Protein AF-E9HRJ2-F1 (afdb_monomer)

Organism: Daphnia pulex (NCBI:txid6669)

Structure (mmCIF, N/CA/C/O backbone):
data_AF-E9HRJ2-F1
#
_entry.id   AF-E9HRJ2-F1
#
loop_
_atom_site.group_PDB
_atom_site.id
_atom_site.type_symbol
_atom_site.label_atom_id
_atom_site.label_alt_id
_atom_site.label_comp_id
_atom_site.label_asym_id
_atom_site.label_entity_id
_atom_site.label_seq_id
_atom_site.pdbx_PDB_ins_code
_atom_site.Cartn_x
_atom_site.Cartn_y
_atom_site.Cartn_z
_atom_site.occupancy
_atom_site.B_iso_or_equiv
_atom_site.auth_seq_id
_atom_site.auth_comp_id
_atom_site.auth_asym_id
_atom_site.auth_atom_id
_atom_site.pdbx_PDB_model_num
ATOM 1 N N . MET A 1 1 ? 7.343 -20.376 -41.724 1.00 48.88 1 MET A N 1
ATOM 2 C CA . MET A 1 1 ? 8.519 -19.722 -42.345 1.00 48.88 1 MET A CA 1
ATOM 3 C C . MET A 1 1 ? 8.481 -18.196 -42.183 1.00 48.88 1 MET A C 1
ATOM 5 O O . MET A 1 1 ? 9.514 -17.648 -41.838 1.00 48.88 1 MET A O 1
ATOM 9 N N . ALA A 1 2 ? 7.321 -17.528 -42.310 1.00 52.78 2 ALA A N 1
ATOM 10 C CA . ALA A 1 2 ? 7.175 -16.077 -42.076 1.00 52.78 2 ALA A CA 1
ATOM 11 C C . ALA A 1 2 ? 7.555 -15.603 -40.650 1.00 52.78 2 ALA A C 1
ATOM 13 O O . ALA A 1 2 ? 8.299 -14.642 -40.511 1.00 52.78 2 ALA A O 1
ATOM 14 N N . CYS A 1 3 ? 7.161 -16.347 -39.606 1.00 55.41 3 CYS A N 1
ATOM 15 C CA . CYS A 1 3 ? 7.423 -15.989 -38.199 1.00 55.41 3 CYS A CA 1
ATOM 16 C C . CYS A 1 3 ? 8.926 -15.845 -37.849 1.00 55.41 3 CYS A C 1
ATOM 18 O O . CYS A 1 3 ? 9.300 -15.049 -36.996 1.00 55.41 3 CYS A O 1
ATOM 20 N N . ASN A 1 4 ? 9.815 -16.572 -38.543 1.00 62.09 4 ASN A N 1
ATOM 21 C CA . ASN A 1 4 ? 11.259 -16.465 -38.303 1.00 62.09 4 ASN A CA 1
ATOM 22 C C . ASN A 1 4 ? 11.864 -15.215 -38.954 1.00 62.09 4 ASN A C 1
ATOM 24 O O . ASN A 1 4 ? 12.811 -14.658 -38.413 1.00 62.09 4 ASN A O 1
ATOM 28 N N . PHE A 1 5 ? 11.339 -14.774 -40.101 1.00 71.62 5 PHE A N 1
ATOM 29 C CA . PHE A 1 5 ? 11.877 -13.617 -40.819 1.00 71.62 5 PHE A CA 1
ATOM 30 C C . PHE A 1 5 ? 11.605 -12.312 -40.061 1.00 71.62 5 PHE A C 1
ATOM 32 O O . PHE A 1 5 ? 12.518 -11.512 -39.871 1.00 71.62 5 PHE A O 1
ATOM 39 N N . GLU A 1 6 ? 10.385 -12.154 -39.543 1.00 75.94 6 GLU A N 1
ATOM 40 C CA . GLU A 1 6 ? 9.998 -11.006 -38.713 1.00 75.94 6 GLU A CA 1
ATOM 41 C C . GLU A 1 6 ? 10.823 -10.943 -37.418 1.00 75.94 6 GLU A C 1
ATOM 43 O O . GLU A 1 6 ? 11.322 -9.882 -37.052 1.00 75.94 6 GLU A O 1
ATOM 48 N N . PHE A 1 7 ? 11.084 -12.085 -36.772 1.00 80.25 7 PHE A N 1
ATOM 49 C CA . PHE A 1 7 ? 11.947 -12.138 -35.587 1.00 80.25 7 PHE A CA 1
ATOM 50 C C . PHE A 1 7 ? 13.378 -11.639 -35.863 1.00 80.25 7 PHE A C 1
ATOM 52 O O . PHE A 1 7 ? 13.913 -10.833 -35.100 1.00 80.25 7 PHE A O 1
ATOM 59 N N . PHE A 1 8 ? 14.005 -12.077 -36.963 1.00 87.00 8 PHE A N 1
ATOM 60 C CA . PHE A 1 8 ? 15.342 -11.596 -37.338 1.00 87.00 8 PHE A CA 1
ATOM 61 C C . PHE A 1 8 ? 15.346 -10.111 -37.710 1.00 87.00 8 PHE A C 1
ATOM 63 O O . PHE A 1 8 ? 16.305 -9.408 -37.387 1.00 87.00 8 PHE A O 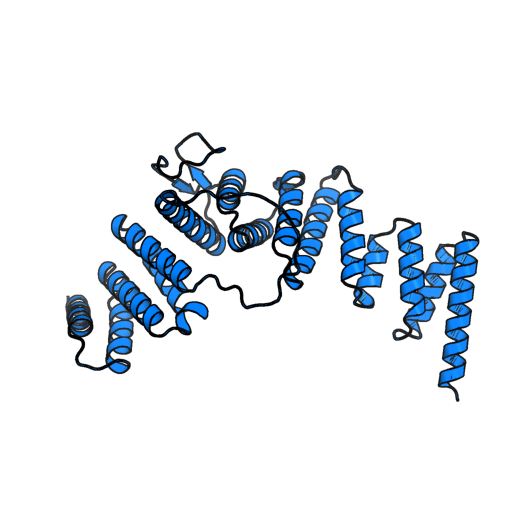1
ATOM 70 N N . GLN A 1 9 ? 14.276 -9.627 -38.343 1.00 90.62 9 GLN A N 1
ATOM 71 C CA . GLN A 1 9 ? 14.108 -8.213 -38.654 1.00 90.62 9 GLN A CA 1
ATOM 72 C C . GLN A 1 9 ? 14.053 -7.367 -37.376 1.00 90.62 9 GLN A C 1
ATOM 74 O O . GLN A 1 9 ? 14.819 -6.411 -37.253 1.00 90.62 9 GLN A O 1
ATOM 79 N N . TYR A 1 10 ? 13.214 -7.734 -36.402 1.00 92.50 10 TYR A N 1
ATOM 80 C CA . TYR A 1 10 ? 13.117 -6.998 -35.138 1.00 92.50 10 TYR A CA 1
ATOM 81 C C . TYR A 1 10 ? 14.429 -7.017 -34.362 1.00 92.50 10 TYR A C 1
ATOM 83 O O . TYR A 1 10 ? 14.867 -5.972 -33.887 1.00 92.50 10 TYR A O 1
ATOM 91 N N . LYS A 1 11 ? 15.114 -8.161 -34.312 1.00 92.31 11 LYS A N 1
ATOM 92 C CA . LYS A 1 11 ? 16.435 -8.259 -33.685 1.00 92.31 11 LYS A CA 1
ATOM 93 C C . LYS A 1 11 ? 17.467 -7.334 -34.335 1.00 92.31 11 LYS A C 1
ATOM 95 O O . LYS A 1 11 ? 18.248 -6.693 -33.635 1.00 92.31 11 LYS A O 1
ATOM 100 N N . GLY A 1 12 ? 17.447 -7.221 -35.664 1.00 93.75 12 GLY A N 1
ATOM 101 C CA . GLY A 1 12 ? 18.282 -6.266 -36.396 1.00 93.75 12 GLY A CA 1
ATOM 102 C C . GLY A 1 12 ? 17.984 -4.811 -36.021 1.00 93.75 12 GLY A C 1
ATOM 103 O O . GLY A 1 12 ? 18.913 -4.042 -35.785 1.00 93.75 12 GLY A O 1
ATOM 104 N N . LEU A 1 13 ? 16.703 -4.451 -35.893 1.00 95.19 13 LEU A N 1
ATOM 105 C CA . LEU A 1 13 ? 16.281 -3.105 -35.486 1.00 95.19 13 LEU A CA 1
ATOM 106 C C . LEU A 1 13 ? 16.708 -2.765 -34.049 1.00 95.19 13 LEU A C 1
ATOM 108 O O . LEU A 1 13 ? 17.109 -1.633 -33.796 1.00 95.19 13 LEU A O 1
ATOM 112 N N . ILE A 1 14 ? 16.689 -3.724 -33.117 1.00 96.44 14 ILE A N 1
ATOM 113 C CA . ILE A 1 14 ? 17.195 -3.488 -31.750 1.00 96.44 14 ILE A CA 1
ATOM 114 C C . ILE A 1 14 ? 18.717 -3.353 -31.722 1.00 96.44 14 ILE A C 1
ATOM 116 O O . ILE A 1 14 ? 19.245 -2.496 -31.013 1.00 96.44 14 ILE A O 1
ATOM 120 N N . GLY A 1 15 ? 19.432 -4.129 -32.539 1.00 95.38 15 GLY A N 1
ATOM 121 C CA . GLY A 1 15 ? 20.869 -3.937 -32.741 1.00 95.38 15 GLY A CA 1
ATOM 122 C C . GLY A 1 15 ? 21.201 -2.529 -33.246 1.00 95.38 15 GLY A C 1
ATOM 123 O O . GLY A 1 15 ? 22.084 -1.870 -32.698 1.00 95.38 15 GLY A O 1
ATOM 124 N N . GLU A 1 16 ? 20.451 -2.043 -34.236 1.00 96.00 16 GLU A N 1
ATOM 125 C CA . GLU A 1 16 ? 20.570 -0.674 -34.749 1.00 96.00 16 GLU A CA 1
ATOM 126 C C . GLU A 1 16 ? 20.251 0.370 -33.666 1.00 96.00 16 GLU A C 1
ATOM 128 O O . GLU A 1 16 ? 21.008 1.326 -33.507 1.00 96.00 16 GLU A O 1
ATOM 133 N N . ALA A 1 17 ? 19.201 0.167 -32.863 1.00 96.88 17 ALA A N 1
ATOM 134 C CA . ALA A 1 17 ? 18.862 1.066 -31.755 1.00 96.88 17 ALA A CA 1
ATOM 135 C C . ALA A 1 17 ? 20.025 1.197 -30.758 1.00 96.88 17 ALA A C 1
ATOM 137 O O . ALA A 1 17 ? 20.402 2.306 -30.385 1.00 96.88 17 ALA A O 1
ATOM 138 N N . ASN A 1 18 ? 20.650 0.078 -30.380 1.00 96.12 18 ASN A N 1
ATOM 139 C CA . ASN A 1 18 ? 21.808 0.070 -29.483 1.00 96.12 18 ASN A CA 1
ATOM 140 C C . ASN A 1 18 ? 23.017 0.812 -30.078 1.00 96.12 18 ASN A C 1
ATOM 142 O O . ASN A 1 18 ? 23.709 1.534 -29.360 1.00 96.12 18 ASN A O 1
ATOM 146 N N . LEU A 1 19 ? 23.269 0.667 -31.384 1.00 97.06 19 LEU A N 1
ATOM 147 C CA . LEU A 1 19 ? 24.347 1.388 -32.070 1.00 97.06 19 LEU A CA 1
ATOM 148 C C . LEU A 1 19 ? 24.094 2.897 -32.114 1.00 97.06 19 LEU A C 1
ATOM 150 O O . LEU A 1 19 ? 25.020 3.669 -31.866 1.00 97.06 19 LEU A O 1
ATOM 154 N N . ARG A 1 20 ? 22.859 3.319 -32.401 1.00 96.56 20 ARG A N 1
ATOM 155 C CA . ARG A 1 20 ? 22.457 4.736 -32.377 1.00 96.56 20 ARG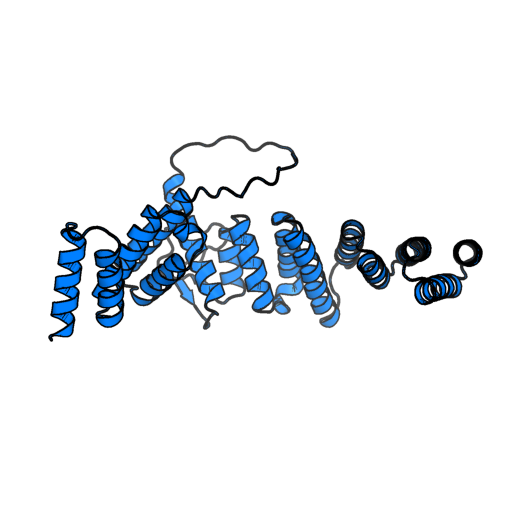 A CA 1
ATOM 156 C C . ARG A 1 20 ? 22.617 5.337 -30.992 1.00 96.56 20 ARG A C 1
ATOM 158 O O . ARG A 1 20 ? 23.239 6.386 -30.846 1.00 96.56 20 ARG A O 1
ATOM 165 N N . TYR A 1 21 ? 22.169 4.616 -29.968 1.00 96.50 21 TYR A N 1
ATOM 166 C CA . TYR A 1 21 ? 22.347 5.034 -28.583 1.00 96.50 21 TYR A CA 1
ATOM 167 C C . TYR A 1 21 ? 23.830 5.213 -28.228 1.00 96.50 21 TYR A C 1
ATOM 169 O O . TYR A 1 21 ? 24.227 6.237 -27.680 1.00 96.50 21 TYR A O 1
ATOM 177 N N . ALA A 1 22 ? 24.688 4.265 -28.623 1.00 95.25 22 ALA A N 1
ATOM 178 C CA . ALA A 1 22 ? 26.133 4.361 -28.404 1.00 95.25 22 ALA A C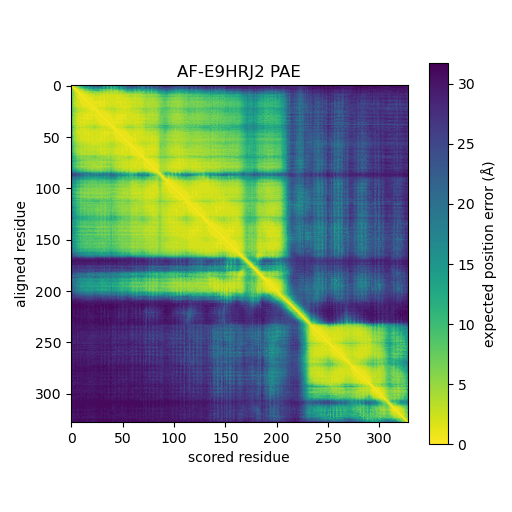A 1
ATOM 179 C C . ALA A 1 22 ? 26.794 5.550 -29.135 1.00 95.25 22 ALA A C 1
ATOM 181 O O . ALA A 1 22 ? 27.853 6.013 -28.714 1.00 95.25 22 ALA A O 1
ATOM 182 N N . ARG A 1 23 ? 26.183 6.055 -30.214 1.00 96.25 23 ARG A N 1
ATOM 183 C CA . ARG A 1 23 ? 26.620 7.259 -30.945 1.00 96.25 23 ARG A CA 1
ATOM 184 C C . ARG A 1 23 ? 26.072 8.564 -30.359 1.00 96.25 23 ARG A C 1
ATOM 186 O O . ARG A 1 23 ? 26.471 9.630 -30.815 1.00 96.25 23 ARG A O 1
ATOM 193 N N . GLY A 1 24 ? 25.184 8.491 -29.367 1.00 93.56 24 GLY A N 1
ATOM 194 C CA . GLY A 1 24 ? 24.485 9.644 -28.794 1.00 93.56 24 GLY A CA 1
ATOM 195 C C . GLY A 1 24 ? 23.216 10.054 -29.551 1.00 93.56 24 GLY A C 1
ATOM 196 O O . GLY A 1 24 ? 22.597 11.055 -29.197 1.00 93.56 24 GLY A O 1
ATOM 197 N N . GLU A 1 25 ? 22.789 9.284 -30.559 1.00 95.75 25 GLU A N 1
ATOM 198 C CA . GLU A 1 25 ? 21.525 9.463 -31.295 1.00 95.75 25 GLU A CA 1
ATOM 199 C C . GLU A 1 25 ? 20.349 8.903 -30.467 1.00 95.75 25 GLU A C 1
ATOM 201 O O . GLU A 1 25 ? 19.654 7.953 -30.834 1.00 95.75 25 GLU A O 1
ATOM 206 N N . ASN A 1 26 ? 20.179 9.469 -29.276 1.00 94.19 26 ASN A N 1
ATOM 207 C CA . ASN A 1 26 ? 19.369 8.918 -28.197 1.00 94.19 26 ASN A CA 1
ATOM 208 C C . ASN A 1 26 ? 17.865 8.866 -28.506 1.00 94.19 26 ASN A C 1
ATOM 210 O O . ASN A 1 26 ? 17.217 7.851 -28.248 1.00 94.19 26 ASN A O 1
ATOM 214 N N . GLU A 1 27 ? 17.302 9.946 -29.053 1.00 94.56 27 GLU A N 1
ATOM 215 C CA . GLU A 1 27 ? 15.874 10.006 -29.399 1.00 94.56 27 GLU A CA 1
ATOM 216 C C . GLU A 1 27 ? 15.523 9.001 -30.498 1.00 94.56 27 GLU A C 1
ATOM 218 O O . GLU A 1 27 ? 14.515 8.299 -30.405 1.00 94.56 27 GLU A O 1
ATOM 223 N N . ASP A 1 28 ? 16.389 8.870 -31.502 1.00 94.94 28 ASP A N 1
ATOM 224 C CA . ASP A 1 28 ? 16.205 7.923 -32.598 1.00 94.94 28 ASP A CA 1
ATOM 225 C C . ASP A 1 28 ? 16.263 6.474 -32.109 1.00 94.94 28 ASP A C 1
ATOM 227 O O . ASP A 1 28 ? 15.433 5.656 -32.511 1.00 94.94 28 ASP A O 1
ATOM 231 N N . ALA A 1 29 ? 17.193 6.156 -31.204 1.00 96.25 29 ALA A N 1
ATOM 232 C CA . ALA A 1 29 ? 17.268 4.843 -30.568 1.00 96.25 29 ALA A CA 1
ATOM 233 C C . ALA A 1 29 ? 15.985 4.509 -29.783 1.00 96.25 29 ALA A C 1
ATOM 235 O O . ALA A 1 29 ? 15.424 3.420 -29.937 1.00 96.25 29 ALA A O 1
ATOM 236 N N . ILE A 1 30 ? 15.481 5.461 -28.989 1.00 95.56 30 ILE A N 1
ATOM 237 C CA . ILE A 1 30 ? 14.233 5.321 -28.221 1.00 95.56 30 ILE A CA 1
ATOM 238 C C . ILE A 1 30 ? 13.035 5.108 -29.153 1.00 95.56 30 ILE A C 1
ATOM 240 O O . ILE A 1 30 ? 12.230 4.198 -28.931 1.00 95.56 30 ILE A O 1
ATOM 244 N N . ASN A 1 31 ? 12.915 5.923 -30.203 1.00 95.50 31 ASN A N 1
ATOM 245 C CA . ASN A 1 31 ? 11.827 5.831 -31.175 1.00 95.50 31 ASN A CA 1
ATOM 246 C C . ASN A 1 31 ? 11.842 4.487 -31.908 1.00 95.50 31 ASN A C 1
ATOM 248 O O . ASN A 1 31 ? 10.785 3.889 -32.114 1.00 95.50 31 ASN A O 1
ATOM 252 N N . LEU A 1 32 ? 13.031 3.970 -32.228 1.00 95.81 32 LEU A N 1
ATOM 253 C CA . LEU A 1 32 ? 13.180 2.666 -32.863 1.00 95.81 32 LEU A CA 1
ATOM 254 C C . LEU A 1 32 ? 12.695 1.533 -31.946 1.00 95.81 32 LEU A C 1
ATOM 256 O O . LEU A 1 32 ? 11.921 0.683 -32.386 1.00 95.81 32 LEU A O 1
ATOM 260 N N . CYS A 1 33 ? 13.059 1.551 -30.659 1.00 95.38 33 CYS A N 1
ATOM 261 C CA . CYS A 1 33 ? 12.543 0.588 -29.680 1.00 95.38 33 CYS A CA 1
ATOM 262 C C . CYS A 1 33 ? 11.015 0.672 -29.527 1.00 95.38 33 CYS A C 1
ATOM 264 O O . CYS A 1 33 ? 10.349 -0.365 -29.524 1.00 95.38 33 CYS A O 1
ATOM 266 N N . LYS A 1 34 ? 10.445 1.883 -29.442 1.00 93.44 34 LYS A N 1
ATOM 267 C CA . LYS A 1 34 ? 8.987 2.092 -29.345 1.00 93.44 34 LYS A CA 1
ATOM 268 C C . LYS A 1 34 ? 8.245 1.558 -30.570 1.00 93.44 34 LYS A C 1
ATOM 270 O O . LYS A 1 34 ? 7.191 0.943 -30.421 1.00 93.44 34 LYS A O 1
ATOM 275 N N . GLU A 1 35 ? 8.800 1.745 -31.764 1.00 93.94 35 GLU A N 1
ATOM 276 C CA . GLU A 1 35 ? 8.197 1.242 -32.997 1.00 93.94 35 GLU A CA 1
ATOM 277 C C . GLU A 1 35 ? 8.238 -0.290 -33.068 1.00 93.94 35 GLU A C 1
ATOM 279 O O . GLU A 1 35 ? 7.238 -0.914 -33.428 1.00 93.94 35 GLU A O 1
ATOM 284 N N . VAL A 1 36 ? 9.340 -0.918 -32.641 1.00 94.00 36 VAL A N 1
ATOM 285 C CA . VAL A 1 36 ? 9.404 -2.385 -32.536 1.00 94.00 36 VAL A CA 1
ATOM 286 C C . VAL A 1 36 ? 8.384 -2.907 -31.521 1.00 94.00 36 VAL A C 1
ATOM 288 O O . VAL A 1 36 ? 7.687 -3.871 -31.823 1.00 94.00 36 VAL A O 1
ATOM 291 N N . ILE A 1 37 ? 8.219 -2.253 -30.364 1.00 93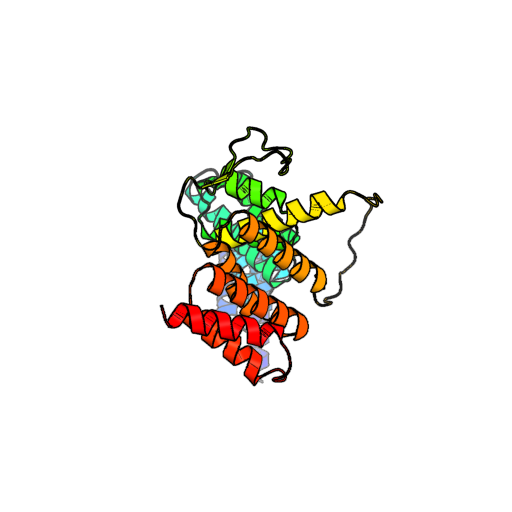.69 37 ILE A N 1
ATOM 292 C CA . ILE A 1 37 ? 7.186 -2.613 -29.370 1.00 93.69 37 ILE A CA 1
ATOM 293 C C . ILE A 1 37 ? 5.781 -2.497 -29.965 1.00 93.6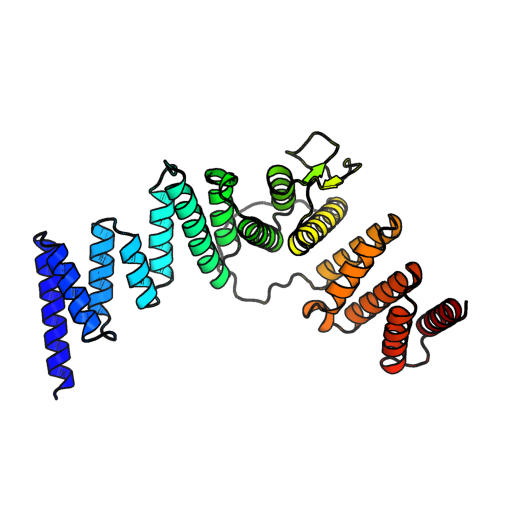9 37 ILE A C 1
ATOM 295 O O . ILE A 1 37 ? 4.946 -3.376 -29.756 1.00 93.69 37 ILE A O 1
ATOM 299 N N . ARG A 1 38 ? 5.511 -1.430 -30.725 1.00 92.44 38 ARG A N 1
ATOM 300 C CA . ARG A 1 38 ? 4.212 -1.203 -31.372 1.00 92.44 38 ARG A CA 1
ATOM 301 C C . ARG A 1 38 ? 3.868 -2.318 -32.362 1.00 92.44 38 ARG A C 1
ATOM 303 O O . ARG A 1 38 ? 2.705 -2.703 -32.459 1.00 92.44 38 ARG A O 1
ATOM 310 N N . GLN A 1 39 ? 4.859 -2.813 -33.102 1.00 91.75 39 GLN A N 1
ATOM 311 C CA . GLN A 1 39 ? 4.674 -3.880 -34.088 1.00 91.75 39 GLN A CA 1
ATOM 312 C C . GLN A 1 39 ? 4.674 -5.281 -33.457 1.00 91.75 39 GLN A C 1
ATOM 314 O O . GLN A 1 39 ? 3.907 -6.142 -33.883 1.00 91.75 39 GLN A O 1
ATOM 319 N N . ALA A 1 40 ? 5.501 -5.503 -32.435 1.00 90.56 40 ALA A N 1
ATOM 320 C CA . ALA A 1 40 ? 5.714 -6.793 -31.787 1.00 90.56 40 ALA A CA 1
ATOM 321 C C . ALA A 1 40 ? 5.728 -6.651 -30.248 1.00 90.56 40 ALA A C 1
ATOM 323 O O . ALA A 1 40 ? 6.780 -6.778 -29.618 1.00 90.56 40 ALA A O 1
ATOM 324 N N . PRO A 1 41 ? 4.564 -6.443 -29.601 1.00 88.44 41 PRO A N 1
ATOM 325 C CA . PRO A 1 41 ? 4.483 -6.179 -28.159 1.00 88.44 41 PRO A CA 1
ATOM 326 C C . PRO A 1 41 ? 4.896 -7.372 -27.284 1.00 88.44 41 PRO A C 1
ATOM 328 O O . PRO A 1 41 ? 5.163 -7.204 -26.099 1.00 88.44 41 PRO A O 1
ATOM 331 N N . SER A 1 42 ? 4.965 -8.581 -27.848 1.00 87.00 42 SER A N 1
ATOM 332 C CA . SER A 1 42 ? 5.458 -9.781 -27.163 1.00 87.00 42 SER A CA 1
ATOM 333 C C . SER A 1 42 ? 6.983 -9.936 -27.211 1.00 87.00 42 SER A C 1
ATOM 335 O O . SER A 1 42 ? 7.515 -10.883 -26.630 1.00 87.00 42 SER A O 1
ATOM 337 N N . TYR A 1 43 ? 7.700 -9.070 -27.933 1.00 90.44 43 TYR A N 1
ATOM 338 C CA . TYR A 1 43 ? 9.152 -9.148 -28.053 1.00 90.44 43 TYR A CA 1
ATOM 339 C C . TYR A 1 43 ? 9.828 -8.374 -26.915 1.00 90.44 43 TYR A C 1
ATOM 341 O O . TYR A 1 43 ? 9.706 -7.160 -26.825 1.00 90.44 43 TYR A O 1
ATOM 349 N N . ALA A 1 44 ? 10.540 -9.081 -26.032 1.00 88.38 44 ALA A N 1
ATOM 350 C CA . ALA A 1 44 ? 11.050 -8.522 -24.774 1.00 88.38 44 ALA A CA 1
ATOM 351 C C . ALA A 1 44 ? 12.279 -7.599 -24.920 1.00 88.38 44 ALA A C 1
ATOM 353 O O . ALA A 1 44 ? 12.433 -6.652 -24.150 1.00 88.38 44 ALA A O 1
ATOM 354 N N . GLU A 1 45 ? 13.155 -7.865 -25.893 1.00 91.75 45 GLU A N 1
ATOM 355 C CA . GLU A 1 45 ? 14.429 -7.152 -26.089 1.00 91.75 45 GLU A CA 1
ATOM 356 C C . GLU A 1 45 ? 14.294 -5.618 -26.220 1.00 91.75 45 GLU A C 1
ATOM 358 O O . GLU A 1 45 ? 15.041 -4.914 -25.538 1.00 91.75 45 GLU A O 1
ATOM 363 N N . PRO A 1 46 ? 13.335 -5.050 -26.990 1.00 93.19 46 PRO A N 1
ATOM 364 C CA . PRO A 1 46 ? 13.149 -3.599 -27.031 1.00 93.19 46 PRO A CA 1
ATOM 365 C C . PRO A 1 46 ? 12.808 -2.982 -25.677 1.00 93.19 46 PRO A C 1
ATOM 367 O O . PRO A 1 46 ? 13.255 -1.875 -25.403 1.00 93.19 46 PRO A O 1
ATOM 370 N N . PHE A 1 47 ? 12.031 -3.659 -24.827 1.00 92.31 47 PHE A N 1
ATOM 371 C CA . PHE A 1 47 ? 11.696 -3.131 -23.503 1.00 92.31 47 PHE A CA 1
ATOM 372 C C . PHE A 1 47 ? 12.928 -3.091 -22.593 1.00 92.31 47 PHE A C 1
ATOM 374 O O . PHE A 1 47 ? 13.097 -2.146 -21.825 1.00 92.31 47 PHE A O 1
ATOM 381 N N . GLN A 1 48 ? 13.814 -4.086 -22.702 1.00 92.06 48 GLN A N 1
ATOM 382 C CA . GLN A 1 48 ? 15.077 -4.116 -21.960 1.00 92.06 48 GLN A CA 1
ATOM 383 C C . GLN A 1 48 ? 16.019 -2.997 -22.418 1.00 92.06 48 GLN A C 1
ATOM 385 O O . GLN A 1 48 ? 16.528 -2.252 -21.580 1.00 92.06 48 GLN A O 1
ATOM 390 N N . ALA A 1 49 ? 16.193 -2.837 -23.735 1.00 94.44 49 ALA A N 1
ATOM 391 C CA . ALA A 1 49 ? 16.989 -1.753 -24.307 1.00 94.44 49 ALA A CA 1
ATOM 392 C C . ALA A 1 49 ? 16.430 -0.382 -23.896 1.00 94.44 49 ALA A C 1
ATOM 394 O O . ALA A 1 49 ? 17.159 0.457 -23.376 1.00 94.44 49 ALA A O 1
ATOM 395 N N . LEU A 1 50 ? 15.114 -0.193 -24.016 1.00 94.50 50 LEU A N 1
ATOM 396 C CA . LEU A 1 50 ? 14.439 1.048 -23.652 1.00 94.50 50 LEU A CA 1
ATOM 397 C C . LEU A 1 50 ? 14.559 1.362 -22.149 1.00 94.50 50 LEU A C 1
ATOM 399 O O . LEU A 1 50 ? 14.828 2.503 -21.786 1.00 94.50 50 LEU A O 1
ATOM 403 N N . SER A 1 51 ? 14.439 0.359 -21.270 1.00 92.12 51 SER A N 1
ATOM 404 C CA . SER A 1 51 ? 14.684 0.540 -19.831 1.00 92.12 51 SER A CA 1
ATOM 405 C C . SER A 1 51 ? 16.124 0.974 -19.537 1.00 92.12 51 SER A C 1
ATOM 407 O O . SER A 1 51 ? 16.329 1.779 -18.630 1.00 92.12 51 SER A O 1
ATOM 409 N N . MET A 1 52 ? 17.111 0.432 -20.255 1.00 93.75 52 MET A N 1
ATOM 410 C CA . MET A 1 52 ? 18.522 0.805 -20.101 1.00 93.75 52 MET A CA 1
ATOM 411 C C . MET A 1 52 ? 18.782 2.228 -20.614 1.00 93.75 52 MET A C 1
ATOM 413 O O . MET A 1 52 ? 19.500 2.993 -19.974 1.00 93.75 52 MET A O 1
ATOM 417 N N . PHE A 1 53 ? 18.184 2.605 -21.746 1.00 95.94 53 PHE A N 1
ATOM 418 C CA . PHE A 1 53 ? 18.308 3.954 -22.303 1.00 95.94 53 PHE A CA 1
ATOM 419 C C . PHE A 1 53 ? 17.752 5.004 -21.342 1.00 95.94 53 PHE A C 1
ATOM 421 O O . PHE A 1 53 ? 18.432 5.983 -21.051 1.00 95.94 53 PHE A O 1
ATOM 428 N N . TYR A 1 54 ? 16.564 4.762 -20.786 1.00 94.50 54 TYR A N 1
ATOM 429 C CA . TYR A 1 54 ? 15.971 5.663 -19.803 1.00 94.50 54 TYR A CA 1
ATOM 430 C C . TYR A 1 54 ? 16.772 5.742 -18.498 1.00 94.50 54 TYR A C 1
ATOM 432 O O . TYR A 1 54 ? 16.916 6.824 -17.939 1.00 94.50 54 TYR A O 1
ATOM 440 N N . GLU A 1 55 ? 17.357 4.635 -18.030 1.00 90.62 55 GLU A N 1
ATOM 441 C CA . GLU A 1 55 ? 18.261 4.652 -16.870 1.00 90.62 55 GLU A CA 1
ATOM 442 C C . GLU A 1 55 ? 19.488 5.539 -17.097 1.00 90.62 55 GLU A C 1
ATOM 444 O O . GLU A 1 55 ? 19.813 6.365 -16.250 1.00 90.62 55 GLU A O 1
ATOM 449 N N . ASN A 1 56 ? 20.131 5.409 -18.255 1.00 91.88 56 ASN A N 1
ATOM 450 C CA . ASN A 1 56 ? 21.319 6.187 -18.606 1.00 91.88 56 ASN A CA 1
ATOM 451 C C . ASN A 1 56 ? 21.033 7.687 -18.803 1.00 91.88 56 ASN A C 1
ATOM 453 O O . ASN A 1 56 ? 21.957 8.492 -18.734 1.00 91.88 56 ASN A O 1
ATOM 457 N N . GLN A 1 57 ? 19.782 8.056 -19.078 1.00 91.50 57 GLN A N 1
ATOM 458 C CA . GLN A 1 57 ? 19.333 9.448 -19.190 1.00 91.50 57 GLN A CA 1
ATOM 459 C C . GLN A 1 57 ? 18.778 10.008 -17.879 1.00 91.50 57 GLN A C 1
ATOM 461 O O . GLN A 1 57 ? 18.331 11.150 -17.860 1.00 91.50 57 GLN A O 1
ATOM 466 N N . GLU A 1 58 ? 18.764 9.208 -16.808 1.00 89.06 58 GLU A N 1
ATOM 467 C CA . GLU A 1 58 ? 18.101 9.544 -15.543 1.00 89.06 58 GLU A CA 1
ATOM 468 C C . GLU A 1 58 ? 16.589 9.829 -15.700 1.00 89.06 58 GLU A C 1
ATOM 470 O O . GLU A 1 58 ? 15.952 10.413 -14.824 1.00 89.06 58 GLU A O 1
ATOM 475 N N . ASP A 1 59 ? 15.977 9.346 -16.787 1.00 89.50 59 ASP A N 1
ATOM 476 C CA . ASP A 1 59 ? 14.539 9.427 -17.058 1.00 89.50 59 ASP A CA 1
ATOM 477 C C . ASP A 1 59 ? 13.816 8.247 -16.390 1.00 89.50 59 ASP A C 1
ATOM 479 O O . ASP A 1 59 ? 13.336 7.285 -17.002 1.00 89.50 59 ASP A O 1
ATOM 483 N N . TYR A 1 60 ? 13.801 8.280 -15.062 1.00 88.19 60 TYR A N 1
ATOM 484 C CA . TYR A 1 60 ? 13.241 7.201 -14.256 1.00 88.19 60 TYR A CA 1
ATOM 485 C C . TYR A 1 60 ? 11.716 7.069 -14.392 1.00 88.19 60 TYR A C 1
ATOM 487 O O . TYR A 1 60 ? 11.184 5.983 -14.145 1.00 88.19 60 TYR A O 1
ATOM 495 N N . GLU A 1 61 ? 11.014 8.127 -14.805 1.00 88.19 61 GLU A N 1
ATOM 496 C CA . GLU A 1 61 ? 9.564 8.103 -15.008 1.00 88.19 61 GLU A CA 1
ATOM 497 C C . GLU A 1 61 ? 9.202 7.192 -16.184 1.00 88.19 61 GLU A C 1
ATOM 499 O O . GLU A 1 61 ? 8.478 6.202 -16.008 1.00 88.19 61 GLU A O 1
ATOM 504 N N . ASN A 1 62 ? 9.792 7.440 -17.357 1.00 90.38 62 ASN A N 1
ATOM 505 C CA . ASN A 1 62 ? 9.563 6.587 -18.519 1.00 90.38 62 ASN A CA 1
ATO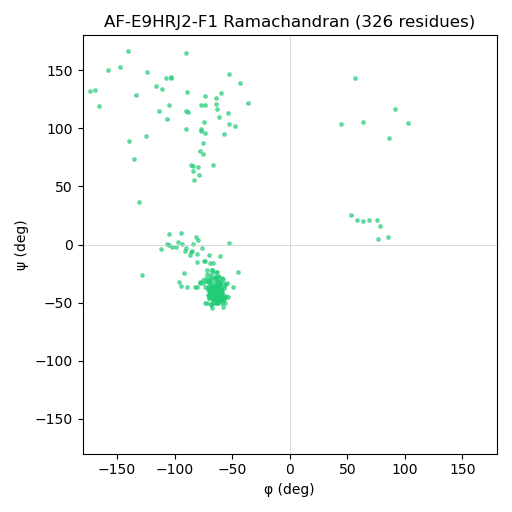M 506 C C . ASN A 1 62 ? 10.116 5.173 -18.302 1.00 90.38 62 ASN A C 1
ATOM 508 O O . ASN A 1 62 ? 9.481 4.188 -18.697 1.00 90.38 62 ASN A O 1
ATOM 512 N N . ARG A 1 63 ? 11.246 5.037 -17.593 1.00 91.94 63 ARG A N 1
ATOM 513 C CA . ARG A 1 63 ? 11.765 3.726 -17.176 1.00 91.94 63 ARG A CA 1
ATOM 514 C C . ARG A 1 63 ? 10.733 2.938 -16.366 1.00 91.94 63 ARG A C 1
ATOM 516 O O . ARG A 1 63 ? 10.532 1.749 -16.618 1.00 91.94 63 ARG A O 1
ATOM 523 N N . CYS A 1 64 ? 10.069 3.573 -15.401 1.00 90.06 64 CYS A N 1
ATOM 524 C CA . CYS A 1 64 ? 9.060 2.921 -14.570 1.00 90.06 64 CYS A CA 1
ATOM 525 C C . CYS A 1 64 ? 7.864 2.410 -15.378 1.00 90.06 64 CYS A C 1
ATOM 527 O O . CYS A 1 64 ? 7.365 1.324 -15.072 1.00 90.06 64 CYS A O 1
ATOM 529 N N . GLU A 1 65 ? 7.405 3.150 -16.387 1.00 91.12 65 GLU A N 1
ATOM 530 C CA . GLU A 1 65 ? 6.280 2.723 -17.228 1.00 91.12 65 GLU A CA 1
ATOM 531 C C . GLU A 1 65 ? 6.660 1.562 -18.158 1.00 91.12 65 GLU A C 1
ATOM 533 O O . GLU A 1 65 ? 5.888 0.611 -18.309 1.00 91.12 65 GLU A O 1
ATOM 538 N N . VAL A 1 66 ? 7.889 1.549 -18.684 1.00 91.62 66 VAL A N 1
ATOM 539 C CA . VAL A 1 66 ? 8.411 0.401 -19.445 1.00 91.62 66 VAL A CA 1
ATOM 540 C C . VAL A 1 66 ? 8.481 -0.846 -18.566 1.00 91.62 66 VAL A C 1
ATOM 542 O O . VAL A 1 66 ? 7.945 -1.889 -18.939 1.00 91.62 66 VAL A O 1
ATOM 545 N N . LEU A 1 67 ? 9.063 -0.743 -17.369 1.00 89.75 67 LEU A N 1
ATOM 546 C CA . LEU A 1 67 ? 9.186 -1.872 -16.439 1.00 89.75 67 LEU A CA 1
ATOM 547 C C . LEU A 1 67 ? 7.821 -2.401 -15.975 1.00 89.75 67 LEU A C 1
ATOM 549 O O . LEU A 1 67 ? 7.640 -3.612 -15.834 1.00 89.75 67 LEU A O 1
ATOM 553 N N . LYS A 1 68 ? 6.836 -1.511 -15.810 1.00 89.06 68 LYS A N 1
ATOM 554 C CA . LYS A 1 68 ? 5.440 -1.873 -15.535 1.00 89.06 68 LYS A CA 1
ATOM 555 C C . LYS A 1 68 ? 4.835 -2.703 -16.664 1.00 89.06 68 LYS A C 1
ATOM 557 O O . LYS A 1 68 ? 4.174 -3.700 -16.388 1.00 89.06 68 LYS A O 1
ATOM 562 N N . SER A 1 69 ? 5.066 -2.304 -17.918 1.00 87.62 69 SER A N 1
ATOM 563 C CA . SER A 1 69 ? 4.479 -2.965 -19.093 1.00 87.62 69 SER A CA 1
ATOM 564 C C . SER A 1 69 ? 4.941 -4.416 -19.263 1.00 87.62 69 SER A C 1
ATOM 566 O O . SER A 1 69 ? 4.170 -5.250 -19.729 1.00 87.62 69 SER A O 1
ATOM 568 N N . ILE A 1 70 ? 6.157 -4.732 -18.810 1.00 86.81 70 ILE A N 1
ATOM 569 C CA . ILE A 1 70 ? 6.730 -6.085 -18.857 1.00 86.81 70 ILE A CA 1
ATOM 570 C C . ILE A 1 70 ? 6.585 -6.865 -17.543 1.00 86.81 70 ILE A C 1
ATOM 572 O O . ILE A 1 70 ? 7.087 -7.982 -17.437 1.00 86.81 70 ILE A O 1
ATOM 576 N N . GLY A 1 71 ? 5.935 -6.292 -16.524 1.00 84.12 71 GLY A N 1
ATOM 577 C CA . GLY A 1 71 ? 5.768 -6.936 -15.218 1.00 84.12 71 GLY A CA 1
ATOM 578 C C . GLY A 1 71 ? 7.063 -7.083 -14.406 1.00 84.12 71 GLY A C 1
ATOM 579 O O . GLY A 1 71 ? 7.119 -7.907 -13.493 1.00 84.12 71 GLY A O 1
ATOM 580 N N . ALA A 1 72 ? 8.101 -6.291 -14.694 1.00 87.00 72 ALA A N 1
ATOM 581 C CA . ALA A 1 72 ? 9.371 -6.288 -13.964 1.00 87.00 72 ALA A CA 1
ATOM 582 C C . ALA A 1 72 ? 9.249 -5.489 -12.650 1.00 87.00 72 ALA A C 1
ATOM 584 O O . ALA A 1 72 ? 9.823 -4.411 -12.483 1.00 87.00 72 ALA A O 1
ATOM 585 N N . VAL A 1 73 ? 8.445 -6.008 -11.715 1.00 86.94 73 VAL A N 1
ATOM 586 C CA . VAL A 1 73 ? 8.039 -5.323 -10.470 1.00 86.94 73 VAL A CA 1
ATOM 587 C C . VAL A 1 73 ? 9.241 -4.923 -9.603 1.00 86.94 73 VAL A C 1
ATOM 589 O O . VAL A 1 73 ? 9.258 -3.833 -9.031 1.00 86.94 73 VAL A O 1
ATOM 592 N N . LYS A 1 74 ? 10.269 -5.776 -9.507 1.00 86.31 74 LYS A N 1
ATOM 593 C CA . LYS A 1 74 ? 11.449 -5.529 -8.661 1.00 86.31 74 LYS A CA 1
ATOM 594 C C . LYS A 1 74 ? 12.290 -4.371 -9.196 1.00 86.31 74 LYS A C 1
ATOM 596 O O . LYS A 1 74 ? 12.707 -3.498 -8.437 1.00 86.31 74 LYS A O 1
ATOM 601 N N . GLU A 1 75 ? 12.531 -4.354 -10.497 1.00 85.50 75 GLU A N 1
ATOM 602 C CA . GLU A 1 75 ? 13.264 -3.306 -11.201 1.00 85.50 75 GLU A CA 1
ATOM 603 C C . GLU A 1 75 ? 12.465 -2.002 -11.197 1.00 85.50 75 GLU A C 1
ATOM 605 O O . GLU A 1 75 ? 13.033 -0.938 -10.951 1.00 85.50 75 GLU A O 1
ATOM 610 N N . GLN A 1 76 ? 11.145 -2.082 -11.392 1.00 89.94 76 GLN A N 1
ATOM 611 C CA . GLN A 1 76 ? 10.259 -0.923 -11.310 1.00 89.94 76 GLN A CA 1
ATOM 612 C C . GLN A 1 76 ? 10.362 -0.263 -9.932 1.00 89.94 76 GLN A C 1
ATOM 614 O O . GLN A 1 76 ? 10.519 0.953 -9.840 1.00 89.94 76 GLN A O 1
ATOM 619 N N . LEU A 1 77 ? 10.325 -1.060 -8.862 1.00 87.94 77 LEU A N 1
ATOM 620 C CA . LEU A 1 77 ? 10.456 -0.566 -7.497 1.00 87.94 77 LEU A CA 1
ATOM 621 C C . LEU A 1 77 ? 11.810 0.114 -7.260 1.00 87.94 77 LEU A C 1
ATOM 623 O O . LEU A 1 77 ? 11.856 1.167 -6.630 1.00 87.94 77 LEU A O 1
ATOM 627 N N . LYS A 1 78 ? 12.905 -0.445 -7.794 1.00 86.81 78 LYS A N 1
ATOM 628 C CA . LYS A 1 78 ? 14.229 0.194 -7.732 1.00 86.81 78 LYS A CA 1
ATOM 629 C C . LYS A 1 78 ? 14.223 1.564 -8.410 1.00 86.81 78 LYS A C 1
ATOM 631 O O . LYS A 1 78 ? 14.713 2.513 -7.812 1.00 86.81 78 LYS A O 1
ATOM 636 N N . ALA A 1 79 ? 13.634 1.682 -9.600 1.00 85.38 79 ALA A N 1
ATOM 637 C CA . ALA A 1 79 ? 13.538 2.959 -10.308 1.00 85.38 79 ALA A CA 1
ATOM 638 C C . ALA A 1 79 ? 12.716 4.002 -9.520 1.00 85.38 79 ALA A C 1
ATOM 640 O O . ALA A 1 79 ? 13.167 5.136 -9.362 1.00 85.38 79 ALA A O 1
ATOM 641 N N . LEU A 1 80 ? 11.579 3.607 -8.929 1.00 89.19 80 LEU A N 1
ATOM 642 C CA . LEU A 1 80 ? 10.784 4.488 -8.056 1.00 89.19 80 LEU A CA 1
ATOM 643 C C . LEU A 1 80 ? 11.572 4.943 -6.816 1.00 89.19 80 LEU A C 1
ATOM 645 O O . LEU A 1 80 ? 11.526 6.113 -6.442 1.00 89.19 80 LEU A O 1
ATOM 649 N N . LEU A 1 81 ? 12.314 4.033 -6.178 1.00 86.56 81 LEU A N 1
ATOM 650 C CA . LEU A 1 81 ? 13.156 4.359 -5.023 1.00 86.56 81 LEU A CA 1
ATOM 651 C C . LEU A 1 81 ? 14.293 5.315 -5.387 1.00 86.56 81 LEU A C 1
ATOM 653 O O . LEU A 1 81 ? 14.641 6.163 -4.569 1.00 86.56 81 LEU A O 1
ATOM 657 N N . THR A 1 82 ? 14.869 5.190 -6.583 1.00 85.38 82 THR A N 1
ATOM 658 C CA . THR A 1 82 ? 15.890 6.125 -7.067 1.00 85.38 82 THR A CA 1
ATOM 659 C C . THR A 1 82 ? 15.303 7.521 -7.255 1.00 85.38 82 THR A C 1
ATOM 661 O O . THR A 1 82 ? 15.897 8.478 -6.761 1.00 85.38 82 THR A O 1
ATOM 664 N N . MET A 1 83 ? 14.100 7.643 -7.833 1.00 84.19 83 MET A N 1
ATOM 665 C CA . MET A 1 83 ? 13.389 8.931 -7.910 1.00 84.19 83 MET A CA 1
ATOM 666 C C . MET A 1 83 ? 13.154 9.545 -6.526 1.00 84.19 83 MET A C 1
ATOM 668 O O . MET A 1 83 ? 13.447 10.719 -6.313 1.00 84.19 83 MET A O 1
ATOM 672 N N . LEU A 1 84 ? 12.717 8.736 -5.555 1.00 82.19 84 LEU A N 1
ATOM 673 C CA . LEU A 1 84 ? 12.484 9.185 -4.177 1.00 82.19 84 LEU A CA 1
ATOM 674 C C . LEU A 1 84 ? 13.785 9.523 -3.416 1.00 82.19 84 LEU A C 1
ATOM 676 O O . LEU A 1 84 ? 13.744 10.126 -2.353 1.00 82.19 84 LEU A O 1
ATOM 680 N N . ARG A 1 85 ? 14.963 9.108 -3.890 1.00 78.81 85 ARG A N 1
ATOM 681 C CA . ARG A 1 85 ? 16.250 9.471 -3.261 1.00 78.81 85 ARG A CA 1
ATOM 682 C C . ARG A 1 85 ? 16.903 10.678 -3.923 1.00 78.81 85 ARG A C 1
ATOM 684 O O . ARG A 1 85 ? 17.587 11.429 -3.233 1.00 78.81 85 ARG A O 1
ATOM 691 N N . GLY A 1 86 ? 16.700 10.842 -5.231 1.00 68.19 86 GLY A N 1
ATOM 692 C CA . GLY A 1 86 ? 17.329 11.886 -6.039 1.00 68.19 86 GLY A CA 1
ATOM 693 C C . GLY A 1 86 ? 16.845 13.301 -5.722 1.00 68.19 86 GLY A C 1
ATOM 694 O O . GLY A 1 86 ? 17.619 14.246 -5.846 1.00 68.19 86 GLY A O 1
ATOM 695 N N . VAL A 1 87 ? 15.605 13.475 -5.253 1.00 63.41 87 VAL A N 1
ATOM 696 C CA . VAL A 1 87 ? 15.124 14.797 -4.823 1.00 63.41 87 VAL A CA 1
ATOM 697 C C . VAL A 1 87 ? 15.430 14.966 -3.335 1.00 63.41 87 VAL A C 1
ATOM 699 O O . VAL A 1 87 ? 14.727 14.457 -2.468 1.00 63.41 87 VAL A O 1
ATOM 702 N N . HIS A 1 88 ? 16.509 15.674 -3.008 1.00 58.09 88 HIS A N 1
ATOM 703 C CA . HIS A 1 88 ? 16.905 15.860 -1.608 1.00 58.09 88 HIS A CA 1
ATOM 704 C C . HIS A 1 88 ? 15.976 16.761 -0.785 1.00 58.09 88 HIS A C 1
ATOM 706 O O . HIS A 1 88 ? 16.093 16.771 0.434 1.00 58.09 88 HIS A O 1
ATOM 712 N N . GLN A 1 89 ? 15.017 17.435 -1.415 1.00 68.31 89 GLN A N 1
ATOM 713 C CA . GLN A 1 89 ? 13.829 18.034 -0.805 1.00 68.31 89 GLN A CA 1
ATOM 714 C C . GLN A 1 89 ? 12.948 18.557 -1.952 1.00 68.31 89 GLN A C 1
ATOM 716 O O . GLN A 1 89 ? 13.477 19.208 -2.854 1.00 68.31 89 GLN A O 1
ATOM 721 N N . PRO A 1 90 ? 11.635 18.280 -1.979 1.00 79.25 90 PRO A N 1
ATOM 722 C CA . PRO A 1 90 ? 10.756 18.826 -3.007 1.00 79.25 90 PRO A CA 1
ATOM 723 C C . PRO A 1 90 ? 10.699 20.359 -2.905 1.00 79.25 90 PRO A C 1
ATOM 725 O O . PRO A 1 90 ? 10.263 20.916 -1.901 1.00 79.25 90 PRO A O 1
ATOM 728 N N . GLU A 1 91 ? 11.168 21.037 -3.954 1.00 80.12 91 GLU A N 1
ATOM 729 C CA . GLU A 1 91 ? 11.391 22.495 -3.981 1.00 80.12 91 GLU A CA 1
ATOM 730 C C . GLU A 1 91 ? 10.098 23.321 -4.024 1.00 80.12 91 GLU A C 1
ATOM 732 O O . GLU A 1 91 ? 10.090 24.489 -3.639 1.00 80.12 91 GLU A O 1
ATOM 737 N N . ASN A 1 92 ? 9.011 22.742 -4.538 1.00 85.75 92 ASN A N 1
ATOM 738 C CA . ASN A 1 92 ? 7.744 23.430 -4.747 1.00 85.75 92 ASN A CA 1
ATOM 739 C C . ASN A 1 92 ? 6.544 22.534 -4.398 1.00 85.75 92 ASN A C 1
ATOM 741 O O . ASN A 1 92 ? 6.662 21.317 -4.249 1.00 85.75 92 ASN A O 1
ATOM 745 N N . GLU A 1 93 ? 5.375 23.160 -4.288 1.00 86.75 93 GLU A N 1
ATOM 746 C CA . GLU A 1 93 ? 4.115 22.517 -3.893 1.00 86.75 93 GLU A CA 1
ATOM 747 C C . GLU A 1 93 ? 3.694 21.389 -4.855 1.00 86.75 93 GLU A C 1
ATOM 749 O O . GLU A 1 93 ? 3.158 20.359 -4.450 1.00 86.75 93 GLU A O 1
ATOM 754 N N . GLN A 1 94 ? 3.996 21.538 -6.146 1.00 87.12 94 GLN A N 1
ATOM 755 C CA . GLN A 1 94 ? 3.726 20.504 -7.143 1.00 87.12 94 GLN A CA 1
ATOM 756 C C . GLN A 1 94 ? 4.605 19.263 -6.923 1.00 87.12 94 GLN A C 1
ATOM 758 O O . GLN A 1 94 ? 4.083 18.158 -6.797 1.00 87.12 94 GLN A O 1
ATOM 763 N N . LYS A 1 95 ? 5.920 19.446 -6.772 1.00 84.25 95 LYS A N 1
ATOM 764 C CA . LYS A 1 95 ? 6.871 18.367 -6.480 1.00 84.25 95 LYS A CA 1
ATOM 765 C C . LYS A 1 95 ? 6.564 17.692 -5.147 1.00 84.25 95 LYS A C 1
ATOM 767 O O . LYS A 1 95 ? 6.790 16.497 -5.022 1.00 84.25 95 LYS A O 1
ATOM 772 N N . LYS A 1 96 ? 6.034 18.412 -4.149 1.00 87.44 96 LYS A N 1
ATOM 773 C CA . LYS A 1 96 ? 5.567 17.802 -2.891 1.00 87.44 96 LYS A CA 1
ATOM 774 C C . LYS A 1 96 ? 4.382 16.858 -3.114 1.00 87.44 96 LYS A C 1
ATOM 776 O O . LYS A 1 96 ? 4.366 15.787 -2.514 1.00 87.44 96 LYS A O 1
ATOM 781 N N . ASN A 1 97 ? 3.423 17.215 -3.973 1.00 88.62 97 ASN A N 1
ATOM 782 C CA . ASN A 1 97 ? 2.327 16.311 -4.346 1.00 88.62 97 ASN A CA 1
ATOM 783 C C . ASN A 1 97 ? 2.854 15.071 -5.077 1.00 88.62 97 ASN A C 1
ATOM 785 O O . ASN A 1 97 ? 2.571 13.951 -4.656 1.00 88.62 97 ASN A O 1
ATOM 789 N N . GLU A 1 98 ? 3.693 15.270 -6.096 1.00 87.19 98 GLU A N 1
ATOM 790 C CA . GLU A 1 98 ? 4.337 14.183 -6.848 1.00 87.19 98 GLU A CA 1
ATOM 791 C C . GLU A 1 98 ? 5.152 13.263 -5.919 1.00 87.19 98 GLU A C 1
ATOM 793 O O . GLU A 1 98 ? 5.149 12.043 -6.071 1.00 87.19 98 GLU A O 1
ATOM 798 N N . TRP A 1 99 ? 5.790 13.827 -4.889 1.00 88.00 99 TRP A N 1
ATOM 799 C CA . TRP A 1 99 ? 6.509 13.077 -3.859 1.00 88.00 99 TRP A CA 1
ATOM 800 C C . TRP A 1 99 ? 5.606 12.154 -3.041 1.00 88.00 99 TRP A C 1
ATOM 802 O O . TRP A 1 99 ? 5.955 10.998 -2.786 1.00 88.00 99 TRP A O 1
ATOM 812 N N . VAL A 1 100 ? 4.446 12.659 -2.612 1.00 91.06 100 VAL A N 1
ATOM 813 C CA . VAL A 1 100 ? 3.465 11.880 -1.848 1.00 91.06 100 VAL A CA 1
ATOM 814 C C . VAL A 1 100 ? 2.872 10.774 -2.720 1.00 91.06 100 VAL A C 1
ATOM 816 O O . VAL A 1 100 ? 2.803 9.629 -2.272 1.00 91.06 100 VAL A O 1
ATOM 819 N N . GLU A 1 101 ? 2.535 11.071 -3.977 1.00 90.69 101 GLU A N 1
ATOM 820 C CA . GLU A 1 101 ? 2.046 10.081 -4.947 1.00 90.69 101 GLU A CA 1
ATOM 821 C C . GLU A 1 101 ? 3.090 8.992 -5.233 1.00 90.69 101 GLU A C 1
ATOM 823 O O . GLU A 1 101 ? 2.776 7.796 -5.266 1.00 90.69 101 GLU A O 1
ATOM 828 N N . LEU A 1 102 ? 4.361 9.378 -5.374 1.00 90.31 102 LEU A N 1
ATOM 829 C CA . LEU A 1 102 ? 5.470 8.445 -5.548 1.00 90.31 102 LEU A CA 1
ATOM 830 C C . LEU A 1 102 ? 5.633 7.534 -4.324 1.00 90.31 102 LEU A C 1
ATOM 832 O O . LEU A 1 102 ? 5.765 6.314 -4.469 1.00 90.31 102 LEU A O 1
ATOM 836 N N . ALA A 1 103 ? 5.587 8.102 -3.117 1.00 91.44 103 ALA A N 1
ATOM 837 C CA . ALA A 1 103 ? 5.648 7.340 -1.875 1.00 91.44 103 ALA A CA 1
ATOM 838 C C . ALA A 1 103 ? 4.464 6.373 -1.735 1.00 91.44 103 ALA A C 1
ATOM 840 O O . ALA A 1 103 ? 4.655 5.233 -1.304 1.00 91.44 103 ALA A O 1
ATOM 841 N N . GLU A 1 104 ? 3.264 6.781 -2.151 1.00 91.62 104 GLU A N 1
ATOM 842 C CA . GLU A 1 104 ? 2.084 5.920 -2.190 1.00 91.62 104 GLU A CA 1
ATOM 843 C C . GLU A 1 104 ? 2.257 4.760 -3.184 1.00 91.62 104 GLU A C 1
ATOM 845 O O . GLU A 1 104 ? 1.974 3.608 -2.840 1.00 91.62 104 GLU A O 1
ATOM 850 N N . LYS A 1 105 ? 2.781 5.020 -4.391 1.00 91.31 105 LYS A N 1
ATOM 851 C CA . LYS A 1 105 ? 3.069 3.980 -5.399 1.00 91.31 105 LYS A CA 1
ATOM 852 C C . LYS A 1 105 ? 4.057 2.945 -4.850 1.00 91.31 105 LYS A C 1
ATOM 854 O O . LYS A 1 105 ? 3.794 1.744 -4.932 1.00 91.31 105 LYS A O 1
ATOM 859 N N . ILE A 1 106 ? 5.143 3.401 -4.222 1.00 90.06 106 ILE A N 1
ATOM 860 C CA . ILE A 1 106 ? 6.145 2.544 -3.561 1.00 90.06 106 ILE A CA 1
ATOM 861 C C . ILE A 1 106 ? 5.507 1.731 -2.430 1.00 90.06 106 ILE A C 1
ATOM 863 O O . ILE A 1 106 ? 5.718 0.520 -2.335 1.00 90.06 106 ILE A O 1
ATOM 867 N N . PHE A 1 107 ? 4.698 2.380 -1.591 1.00 91.12 107 PHE A N 1
ATOM 868 C CA . PHE A 1 107 ? 3.959 1.722 -0.520 1.00 91.12 107 PHE A CA 1
ATOM 869 C C . PHE A 1 107 ? 3.076 0.590 -1.055 1.00 91.12 107 PHE A C 1
ATOM 871 O O . PHE A 1 107 ? 3.171 -0.531 -0.555 1.00 91.12 107 PHE A O 1
ATOM 878 N N . ARG A 1 108 ? 2.257 0.846 -2.082 1.00 89.31 108 ARG A N 1
ATOM 879 C CA . ARG A 1 108 ? 1.337 -0.152 -2.653 1.00 89.31 108 ARG A CA 1
ATOM 880 C C . ARG A 1 108 ? 2.086 -1.364 -3.197 1.00 89.31 108 ARG A C 1
ATOM 882 O O . ARG A 1 108 ? 1.633 -2.488 -2.996 1.00 89.31 108 ARG A O 1
ATOM 889 N N . MET A 1 109 ? 3.241 -1.149 -3.828 1.00 88.31 109 MET A N 1
ATOM 890 C CA . MET A 1 109 ? 4.095 -2.240 -4.304 1.00 88.31 109 MET A CA 1
ATOM 891 C C . MET A 1 109 ? 4.647 -3.075 -3.147 1.00 88.31 109 MET A C 1
ATOM 893 O O . MET A 1 109 ? 4.530 -4.296 -3.169 1.00 88.31 109 MET A O 1
ATOM 897 N N . TYR A 1 110 ? 5.195 -2.441 -2.107 1.00 88.00 110 TYR A N 1
ATOM 898 C CA . TYR A 1 110 ? 5.678 -3.175 -0.935 1.00 88.00 110 TYR A CA 1
ATOM 899 C C . TYR A 1 110 ? 4.562 -3.911 -0.194 1.00 88.00 110 TYR A C 1
ATOM 901 O O . TYR A 1 110 ? 4.769 -5.039 0.249 1.00 88.00 110 TYR A O 1
ATOM 909 N N . PHE A 1 111 ? 3.387 -3.294 -0.074 1.00 82.44 111 PHE A N 1
ATOM 910 C CA . PHE A 1 111 ? 2.228 -3.895 0.573 1.00 82.44 111 PHE A CA 1
ATOM 911 C C . PHE A 1 111 ? 1.740 -5.131 -0.188 1.00 82.44 111 PHE A C 1
ATOM 913 O O . PHE A 1 111 ? 1.530 -6.176 0.423 1.00 82.44 111 PHE A O 1
ATOM 920 N N . ALA A 1 112 ? 1.634 -5.046 -1.520 1.00 84.50 112 ALA A N 1
ATOM 921 C CA . ALA A 1 112 ? 1.267 -6.180 -2.368 1.00 84.50 112 ALA A CA 1
ATOM 922 C C . ALA A 1 112 ? 2.269 -7.345 -2.266 1.00 84.50 112 ALA A C 1
ATOM 924 O O . ALA A 1 112 ? 1.866 -8.503 -2.336 1.00 84.50 112 ALA A O 1
ATOM 925 N N . SER A 1 113 ? 3.552 -7.045 -2.042 1.00 82.44 113 SER A N 1
ATOM 926 C CA . SER A 1 113 ? 4.607 -8.044 -1.823 1.00 82.44 113 SER A CA 1
ATOM 927 C C . SER A 1 113 ? 4.718 -8.540 -0.371 1.00 82.44 113 SER A C 1
ATOM 929 O O . SER A 1 113 ? 5.598 -9.342 -0.073 1.00 82.44 113 SER A O 1
ATOM 931 N N . GLY A 1 114 ? 3.878 -8.062 0.555 1.00 82.31 114 GLY A N 1
ATOM 932 C CA . GLY A 1 114 ? 3.914 -8.446 1.974 1.00 82.31 114 GLY A CA 1
ATOM 933 C C . GLY A 1 114 ? 5.030 -7.791 2.804 1.00 82.31 114 GLY A C 1
ATOM 934 O O . GLY A 1 114 ? 5.170 -8.077 3.991 1.00 82.31 114 GLY A O 1
ATOM 935 N N . HIS A 1 115 ? 5.809 -6.870 2.236 1.00 86.62 115 HIS A N 1
ATOM 936 C CA . HIS A 1 115 ? 6.914 -6.186 2.918 1.00 86.62 115 HIS A CA 1
ATOM 937 C C . HIS A 1 115 ? 6.425 -4.975 3.730 1.00 86.62 115 HIS A C 1
ATOM 939 O O . HIS A 1 115 ? 6.725 -3.818 3.420 1.00 86.62 115 HIS A O 1
ATOM 945 N N . LEU A 1 116 ? 5.663 -5.238 4.794 1.00 85.25 116 LEU A N 1
ATOM 946 C CA . LEU A 1 116 ? 4.937 -4.216 5.562 1.00 85.25 116 LEU A CA 1
ATOM 947 C C . LEU A 1 116 ? 5.846 -3.154 6.207 1.00 85.25 116 LEU A C 1
ATOM 949 O O . LEU A 1 116 ? 5.495 -1.974 6.215 1.00 85.25 116 LEU A O 1
ATOM 953 N N . HIS A 1 117 ? 7.032 -3.528 6.701 1.00 86.38 117 HIS A N 1
ATOM 954 C CA . HIS A 1 117 ? 7.982 -2.572 7.289 1.00 86.38 117 HIS A CA 1
ATOM 955 C C . HIS A 1 117 ? 8.529 -1.583 6.252 1.00 86.38 117 HIS A C 1
ATOM 957 O O . HIS A 1 117 ? 8.586 -0.380 6.513 1.00 86.38 117 HIS A O 1
ATOM 963 N N . SER A 1 118 ? 8.881 -2.064 5.058 1.00 88.19 118 SER A N 1
ATOM 964 C CA . SER A 1 118 ? 9.331 -1.217 3.947 1.00 88.19 118 SER A CA 1
ATOM 965 C C . SER A 1 118 ? 8.209 -0.305 3.455 1.00 88.19 118 SER A C 1
ATOM 967 O O . SER A 1 118 ? 8.426 0.891 3.254 1.00 88.19 118 SER A O 1
ATOM 969 N N . ALA A 1 119 ? 6.991 -0.846 3.365 1.00 89.00 119 ALA A N 1
ATOM 970 C CA . ALA A 1 119 ? 5.786 -0.099 3.023 1.00 89.00 119 ALA A CA 1
ATOM 971 C C . ALA A 1 119 ? 5.543 1.053 4.022 1.00 89.00 119 ALA A C 1
ATOM 973 O O . ALA A 1 119 ? 5.355 2.202 3.620 1.00 89.00 119 ALA A O 1
ATOM 974 N N . ARG A 1 120 ? 5.635 0.769 5.332 1.00 91.75 120 ARG A N 1
ATOM 975 C CA . ARG A 1 120 ? 5.527 1.776 6.399 1.00 91.75 120 ARG A CA 1
ATOM 976 C C . ARG A 1 120 ? 6.594 2.856 6.270 1.00 91.75 120 ARG A C 1
ATOM 978 O O . ARG A 1 120 ? 6.275 4.039 6.396 1.00 91.75 120 ARG A O 1
ATOM 985 N N . ARG A 1 121 ? 7.856 2.466 6.064 1.00 88.81 121 ARG A N 1
ATOM 986 C CA . ARG A 1 121 ? 8.984 3.406 5.955 1.00 88.81 121 ARG A CA 1
ATOM 987 C C . ARG A 1 121 ? 8.791 4.391 4.804 1.00 88.81 121 ARG A C 1
ATOM 989 O O . ARG A 1 121 ? 9.055 5.570 5.001 1.00 88.81 121 ARG A O 1
ATOM 996 N N . ALA A 1 122 ? 8.281 3.939 3.656 1.00 89.81 122 ALA A N 1
ATOM 997 C CA . ALA A 1 122 ? 8.014 4.809 2.510 1.00 89.81 122 ALA A CA 1
ATOM 998 C C . ALA A 1 122 ? 7.047 5.956 2.865 1.00 89.81 122 ALA A C 1
ATOM 1000 O O . ALA A 1 122 ? 7.400 7.125 2.710 1.00 89.81 122 ALA A O 1
ATOM 1001 N N . LEU A 1 123 ? 5.874 5.638 3.430 1.00 91.19 123 LEU A N 1
ATOM 1002 C CA . LEU A 1 123 ? 4.902 6.659 3.847 1.00 91.19 123 LEU A CA 1
ATOM 1003 C C . LEU A 1 123 ? 5.378 7.487 5.049 1.00 91.19 123 LEU A C 1
ATOM 1005 O O . LEU A 1 123 ? 5.106 8.681 5.107 1.00 91.19 123 LEU A O 1
ATOM 1009 N N . SER A 1 124 ? 6.108 6.888 5.997 1.00 90.19 124 SER A N 1
ATOM 1010 C CA . SER A 1 124 ? 6.637 7.620 7.162 1.00 90.19 124 SER A CA 1
ATOM 1011 C C . SER A 1 124 ? 7.645 8.689 6.737 1.00 90.19 124 SER A C 1
ATOM 1013 O O . SER A 1 124 ? 7.597 9.809 7.235 1.00 90.19 124 SER A O 1
ATOM 1015 N N . ASN A 1 125 ? 8.526 8.368 5.786 1.00 87.00 125 ASN A N 1
ATOM 1016 C CA . ASN A 1 125 ? 9.486 9.329 5.247 1.00 87.00 125 ASN A CA 1
ATOM 1017 C C . ASN A 1 125 ? 8.773 10.470 4.510 1.00 87.00 125 ASN A C 1
ATOM 1019 O O . ASN A 1 125 ? 9.108 11.632 4.717 1.00 87.00 125 ASN A O 1
ATOM 1023 N N . ALA A 1 126 ? 7.754 10.152 3.705 1.00 89.00 126 ALA A N 1
ATOM 1024 C CA . ALA A 1 126 ? 6.956 11.168 3.025 1.00 89.00 126 ALA A CA 1
ATOM 1025 C C . ALA A 1 126 ? 6.196 12.073 4.006 1.00 89.00 126 ALA A C 1
ATOM 1027 O O . ALA A 1 126 ? 6.106 13.272 3.764 1.00 89.00 126 ALA A O 1
ATOM 1028 N N . LEU A 1 127 ? 5.707 11.535 5.131 1.00 90.56 127 LEU A N 1
ATOM 1029 C CA . LEU A 1 127 ? 5.045 12.330 6.168 1.00 90.56 127 LEU A CA 1
ATOM 1030 C C . LEU A 1 127 ? 6.001 13.357 6.785 1.00 90.56 127 LEU A C 1
ATOM 1032 O O . LEU A 1 127 ? 5.610 14.498 6.992 1.00 90.56 127 LEU A O 1
ATOM 1036 N N . VAL A 1 128 ? 7.253 12.979 7.063 1.00 86.81 128 VAL A N 1
ATOM 1037 C CA . VAL A 1 128 ? 8.243 13.901 7.650 1.00 86.81 128 VAL A CA 1
ATOM 1038 C C . VAL A 1 128 ? 8.527 15.084 6.721 1.00 86.81 128 VAL A C 1
ATOM 1040 O O . VAL A 1 128 ? 8.703 16.202 7.198 1.00 86.81 128 VAL A O 1
ATOM 1043 N N . THR A 1 129 ? 8.558 14.853 5.408 1.00 84.75 129 THR A N 1
ATOM 1044 C CA . THR A 1 129 ? 8.912 15.881 4.418 1.00 84.75 129 THR A CA 1
ATOM 1045 C C . THR A 1 129 ? 7.711 16.692 3.922 1.00 84.75 129 THR A C 1
ATOM 1047 O O . THR A 1 129 ? 7.848 17.891 3.699 1.00 84.75 129 THR A O 1
ATOM 1050 N N . CYS A 1 130 ? 6.543 16.063 3.757 1.00 87.75 130 CYS A N 1
ATOM 1051 C CA . CYS A 1 130 ? 5.382 16.627 3.055 1.00 87.75 130 CYS A CA 1
ATOM 1052 C C . CYS A 1 130 ? 4.073 16.490 3.857 1.00 87.75 130 CYS A C 1
ATOM 1054 O O . CYS A 1 130 ? 3.019 16.223 3.279 1.00 87.75 130 CYS A O 1
ATOM 1056 N N . ALA A 1 131 ? 4.112 16.622 5.190 1.00 88.25 131 ALA A N 1
ATOM 1057 C CA . ALA A 1 131 ? 2.930 16.450 6.051 1.00 88.25 131 ALA A CA 1
ATOM 1058 C C . ALA A 1 131 ? 1.731 17.334 5.664 1.00 88.25 131 ALA A C 1
ATOM 1060 O O . ALA A 1 131 ? 0.584 16.921 5.822 1.00 88.25 131 ALA A O 1
ATOM 1061 N N . ASP A 1 132 ? 1.997 18.538 5.161 1.00 90.00 132 ASP A N 1
ATOM 1062 C CA . ASP A 1 132 ? 1.024 19.518 4.666 1.00 90.00 132 ASP A CA 1
ATOM 1063 C C . ASP A 1 132 ? 0.236 19.028 3.436 1.00 90.00 132 ASP A C 1
ATOM 1065 O O . ASP A 1 132 ? -0.892 19.462 3.217 1.00 90.00 132 ASP A O 1
ATOM 1069 N N . HIS A 1 133 ? 0.786 18.073 2.683 1.00 91.56 133 HIS A N 1
ATOM 1070 C CA . HIS A 1 133 ? 0.183 17.502 1.472 1.00 91.56 133 HIS A CA 1
ATOM 1071 C C . HIS A 1 133 ? -0.521 16.164 1.725 1.00 91.56 133 HIS A C 1
ATOM 1073 O O . HIS A 1 133 ? -1.113 15.571 0.819 1.00 91.56 133 HIS A O 1
ATOM 1079 N N . PHE A 1 134 ? -0.474 15.653 2.958 1.00 91.94 134 PHE A N 1
ATOM 1080 C CA . PHE A 1 134 ? -1.157 14.413 3.294 1.00 91.94 134 PHE A CA 1
ATOM 1081 C C . PHE A 1 134 ? -2.672 14.620 3.375 1.00 91.94 134 PHE A C 1
ATOM 1083 O O . PHE A 1 134 ? -3.183 15.461 4.113 1.00 91.94 134 PHE A O 1
ATOM 1090 N N . LYS A 1 135 ? -3.409 13.773 2.655 1.00 91.62 135 LYS A N 1
ATOM 1091 C CA . LYS A 1 135 ? -4.863 13.647 2.756 1.00 91.62 135 LYS A CA 1
ATOM 1092 C C . LYS A 1 135 ? -5.230 12.596 3.804 1.00 91.62 135 LYS A C 1
ATOM 1094 O O . LYS A 1 135 ? -4.413 11.757 4.185 1.00 91.62 135 LYS A O 1
ATOM 1099 N N . MET A 1 136 ? -6.495 12.596 4.233 1.00 85.56 136 MET A N 1
ATOM 1100 C CA . MET A 1 136 ? -7.015 11.608 5.194 1.00 85.56 136 MET A CA 1
ATOM 1101 C C . MET A 1 136 ? -6.802 10.160 4.746 1.00 85.56 136 MET A C 1
ATOM 1103 O O . MET A 1 136 ? -6.520 9.304 5.579 1.00 85.56 136 MET A O 1
ATOM 1107 N N . GLU A 1 137 ? -6.861 9.888 3.442 1.00 87.94 137 GLU A N 1
ATOM 1108 C CA . GLU A 1 137 ? -6.564 8.563 2.892 1.00 87.94 137 GLU A CA 1
ATOM 1109 C C . GLU A 1 137 ? -5.113 8.122 3.154 1.00 87.94 137 GLU A C 1
ATOM 1111 O O . GLU A 1 137 ? -4.890 6.985 3.564 1.00 87.94 137 GLU A O 1
ATOM 1116 N N . HIS A 1 138 ? -4.132 9.026 3.038 1.00 92.00 138 HIS A N 1
ATOM 1117 C CA . HIS A 1 138 ? -2.723 8.722 3.313 1.00 92.00 138 HIS A CA 1
ATOM 1118 C C . HIS A 1 138 ? -2.495 8.432 4.800 1.00 92.00 138 HIS A C 1
ATOM 1120 O O . HIS A 1 138 ? -1.790 7.483 5.148 1.00 92.00 138 HIS A O 1
ATOM 1126 N N . PHE A 1 139 ? -3.137 9.204 5.687 1.00 90.19 139 PHE A N 1
ATOM 1127 C CA . PHE A 1 139 ? -3.115 8.919 7.123 1.00 90.19 139 PHE A CA 1
ATOM 1128 C C . PHE A 1 139 ? -3.738 7.557 7.417 1.00 90.19 139 PHE A C 1
ATOM 1130 O O . PHE A 1 139 ? -3.148 6.759 8.139 1.00 90.19 139 PHE A O 1
ATOM 1137 N N . ASN A 1 140 ? -4.882 7.242 6.811 1.00 84.44 140 ASN A N 1
ATOM 1138 C CA . ASN A 1 140 ? -5.546 5.959 7.006 1.00 84.44 140 ASN A CA 1
ATOM 1139 C C . ASN A 1 140 ? -4.641 4.771 6.636 1.00 84.44 140 ASN A C 1
ATOM 1141 O O . ASN A 1 140 ? -4.549 3.814 7.411 1.00 84.44 140 ASN A O 1
ATOM 1145 N N . LEU A 1 141 ? -3.948 4.857 5.494 1.00 87.94 141 LEU A N 1
ATOM 1146 C CA . LEU A 1 141 ? -2.982 3.852 5.031 1.00 87.94 141 LEU A CA 1
ATOM 1147 C C . LEU A 1 141 ? -1.786 3.725 5.986 1.00 87.94 141 LEU A C 1
ATOM 1149 O O . LEU A 1 141 ? -1.414 2.617 6.377 1.00 87.94 141 LEU A O 1
ATOM 1153 N N . LEU A 1 142 ? -1.204 4.852 6.406 1.00 91.06 142 LEU A N 1
ATOM 1154 C CA . LEU A 1 142 ? -0.058 4.860 7.317 1.00 91.06 142 LEU A CA 1
ATOM 1155 C C . LEU A 1 142 ? -0.411 4.277 8.693 1.00 91.06 142 LEU A C 1
ATOM 1157 O O . LEU A 1 142 ? 0.351 3.471 9.227 1.00 91.06 142 LEU A O 1
ATOM 1161 N N . LEU A 1 143 ? -1.567 4.640 9.251 1.00 81.56 143 LEU A N 1
ATOM 1162 C CA . LEU A 1 143 ? -2.030 4.121 10.539 1.00 81.56 143 LEU A CA 1
ATOM 1163 C C . LEU A 1 143 ? -2.266 2.607 10.493 1.00 81.56 143 LEU A C 1
ATOM 1165 O O . LEU A 1 143 ? -1.947 1.901 11.446 1.00 81.56 143 LEU A O 1
ATOM 1169 N N . GLU A 1 144 ? -2.794 2.096 9.380 1.00 81.56 144 GLU A N 1
ATOM 1170 C CA . GLU A 1 144 ? -2.976 0.656 9.178 1.00 81.56 144 GLU A CA 1
ATOM 1171 C C . GLU A 1 144 ? -1.646 -0.090 9.204 1.00 81.56 144 GLU A C 1
ATOM 1173 O O . GLU A 1 144 ? -1.488 -1.062 9.941 1.00 81.56 144 GLU A O 1
ATOM 1178 N N . LEU A 1 145 ? -0.660 0.414 8.464 1.00 81.25 145 LEU A N 1
ATOM 1179 C CA . LEU A 1 145 ? 0.686 -0.143 8.447 1.00 81.25 145 LEU A CA 1
ATOM 1180 C C . LEU A 1 145 ? 1.357 -0.096 9.811 1.00 81.25 145 LEU A C 1
ATOM 1182 O O . LEU A 1 145 ? 1.991 -1.071 10.208 1.00 81.25 145 LEU A O 1
ATOM 1186 N N . GLN A 1 146 ? 1.242 1.022 10.526 1.00 82.69 146 GLN A N 1
ATOM 1187 C CA . GLN A 1 146 ? 1.809 1.155 11.864 1.00 82.69 146 GLN A CA 1
ATOM 1188 C C . GLN A 1 146 ? 1.179 0.142 12.826 1.00 82.69 146 GLN A C 1
ATOM 1190 O O . GLN A 1 146 ? 1.910 -0.492 13.580 1.00 82.69 146 GLN A O 1
ATOM 1195 N N . ILE A 1 147 ? -0.134 -0.096 12.756 1.00 70.38 147 ILE A N 1
ATOM 1196 C CA . ILE A 1 147 ? -0.795 -1.145 13.550 1.00 70.38 147 ILE A CA 1
ATOM 1197 C C . ILE A 1 147 ? -0.282 -2.533 13.159 1.00 70.38 147 ILE A C 1
ATOM 1199 O O . ILE A 1 147 ? 0.149 -3.288 14.031 1.00 70.38 147 ILE A O 1
ATOM 1203 N N . LEU A 1 148 ? -0.267 -2.858 11.862 1.00 75.88 148 LEU A N 1
ATOM 1204 C CA . LEU A 1 148 ? 0.182 -4.164 11.363 1.00 75.88 148 LEU A CA 1
ATOM 1205 C C . LEU A 1 148 ? 1.645 -4.463 11.724 1.00 75.88 148 LEU A C 1
ATOM 1207 O O . LEU A 1 148 ? 2.001 -5.608 11.983 1.00 75.88 148 LEU A O 1
ATOM 1211 N N . THR A 1 149 ? 2.483 -3.429 11.786 1.00 77.81 149 THR A N 1
ATOM 1212 C CA . THR A 1 149 ? 3.900 -3.525 12.173 1.00 77.81 149 THR A CA 1
ATOM 1213 C C . THR A 1 149 ? 4.143 -3.241 13.663 1.00 77.81 149 THR A C 1
ATOM 1215 O O . THR A 1 149 ? 5.291 -3.139 14.083 1.00 77.81 149 THR A O 1
ATOM 1218 N N . LYS A 1 150 ? 3.082 -3.151 14.483 1.00 72.69 150 LYS A N 1
ATOM 1219 C CA . LYS A 1 150 ? 3.109 -2.963 15.951 1.00 72.69 150 LYS A CA 1
ATOM 1220 C C . LYS A 1 150 ? 3.712 -1.634 16.448 1.00 72.69 150 LYS A C 1
ATOM 1222 O O . LYS A 1 150 ? 4.047 -1.490 17.624 1.00 72.69 150 LYS A O 1
ATOM 1227 N N . HIS A 1 151 ? 3.769 -0.619 15.593 1.00 75.81 151 HIS A N 1
ATOM 1228 C CA . HIS A 1 151 ? 4.210 0.748 15.885 1.00 75.81 151 HIS A CA 1
ATOM 1229 C C . HIS A 1 151 ? 3.094 1.613 16.505 1.00 75.81 151 HIS A C 1
ATOM 1231 O O . HIS A 1 151 ? 2.752 2.693 16.028 1.00 75.81 151 HIS A O 1
ATOM 1237 N N . TYR A 1 152 ? 2.513 1.149 17.611 1.00 69.19 152 TYR A N 1
ATOM 1238 C CA . TYR A 1 152 ? 1.366 1.798 18.265 1.00 69.19 152 TYR A CA 1
ATOM 1239 C C . TYR A 1 152 ? 1.661 3.213 18.782 1.00 69.19 152 TYR A C 1
ATOM 1241 O O . TYR A 1 152 ? 0.780 4.065 18.806 1.00 69.19 152 TYR A O 1
ATOM 1249 N N . LEU A 1 153 ? 2.902 3.486 19.197 1.00 71.94 153 LEU A N 1
ATOM 1250 C CA . LEU A 1 153 ? 3.288 4.832 19.628 1.00 71.94 153 LEU A CA 1
ATOM 1251 C C . LEU A 1 153 ? 3.247 5.821 18.453 1.00 71.94 153 LEU A C 1
ATOM 1253 O O . LEU A 1 153 ? 2.767 6.943 18.603 1.00 71.94 153 LEU A O 1
ATOM 1257 N N . ASP A 1 154 ? 3.691 5.378 17.278 1.00 79.50 154 ASP A N 1
ATOM 1258 C CA . ASP A 1 154 ? 3.709 6.195 16.068 1.00 79.50 154 ASP A CA 1
ATOM 1259 C C . ASP A 1 154 ? 2.289 6.495 15.572 1.00 79.50 154 ASP A C 1
ATOM 1261 O O . ASP A 1 154 ? 2.047 7.596 15.079 1.00 79.50 154 ASP A O 1
ATOM 1265 N N . VAL A 1 155 ? 1.328 5.587 15.796 1.00 75.94 155 VAL A N 1
ATOM 1266 C CA . VAL A 1 155 ? -0.106 5.846 15.554 1.00 75.94 155 VAL A CA 1
ATOM 1267 C C . VAL A 1 155 ? -0.586 7.024 16.390 1.00 75.94 155 VAL A C 1
ATOM 1269 O O . VAL A 1 155 ? -1.178 7.959 15.854 1.00 75.94 155 VAL A O 1
ATOM 1272 N N . ILE A 1 156 ? -0.300 7.019 17.696 1.00 70.81 156 ILE A N 1
ATOM 1273 C CA . ILE A 1 156 ? -0.719 8.102 18.595 1.00 70.81 156 ILE A CA 1
ATOM 1274 C C . ILE A 1 156 ? -0.048 9.417 18.192 1.00 70.81 156 ILE A C 1
ATOM 1276 O O . ILE A 1 156 ? -0.728 10.437 18.084 1.00 70.81 156 ILE A O 1
ATOM 1280 N N . LYS A 1 157 ? 1.259 9.390 17.903 1.00 81.19 157 LYS A N 1
ATOM 1281 C CA . LYS A 1 157 ? 2.007 10.568 17.435 1.00 81.19 157 LYS A CA 1
ATOM 1282 C C . LYS A 1 157 ? 1.422 11.120 16.132 1.00 81.19 157 LYS A C 1
ATOM 1284 O O . LYS A 1 157 ? 1.232 12.328 16.018 1.00 81.19 157 LYS A O 1
ATOM 1289 N N . THR A 1 158 ? 1.080 10.250 15.183 1.00 85.00 158 THR A N 1
ATOM 1290 C CA . THR A 1 158 ? 0.482 10.636 13.893 1.00 85.00 158 THR A CA 1
ATOM 1291 C C . THR A 1 158 ? -0.903 11.252 14.094 1.00 85.00 158 THR A C 1
ATOM 1293 O O . THR A 1 158 ? -1.208 12.314 13.546 1.00 85.00 158 THR A O 1
ATOM 1296 N N . LEU A 1 159 ? -1.738 10.624 14.925 1.00 76.31 159 LEU A N 1
ATOM 1297 C CA . LEU A 1 159 ? -3.077 11.120 15.228 1.00 76.31 159 LEU A CA 1
ATOM 1298 C C . LEU A 1 159 ? -3.040 12.466 15.954 1.00 76.31 159 LEU A C 1
ATOM 1300 O O . LEU A 1 159 ? -3.836 13.351 15.641 1.00 76.31 159 LEU A O 1
ATOM 1304 N N . ASN A 1 160 ? -2.108 12.628 16.890 1.00 78.38 160 ASN A N 1
ATOM 1305 C CA . ASN A 1 160 ? -1.964 13.850 17.666 1.00 78.38 160 ASN A CA 1
ATOM 1306 C C . ASN A 1 160 ? -1.480 15.017 16.805 1.00 78.38 160 ASN A C 1
ATOM 1308 O O . ASN A 1 160 ? -2.132 16.056 16.741 1.00 78.38 160 ASN A O 1
ATOM 1312 N N . ARG A 1 161 ? -0.397 14.807 16.054 1.00 84.81 161 ARG A N 1
ATOM 1313 C CA . ARG A 1 161 ? 0.231 15.868 15.259 1.00 84.81 161 ARG A CA 1
ATOM 1314 C C . ARG A 1 161 ? -0.576 16.263 14.023 1.00 84.81 161 ARG A C 1
ATOM 1316 O O . ARG A 1 161 ? -0.484 17.407 13.595 1.00 84.81 161 ARG A O 1
ATOM 1323 N N . HIS A 1 162 ? -1.352 15.341 13.444 1.00 86.44 162 HIS A N 1
ATOM 1324 C CA . HIS A 1 162 ? -1.965 15.562 12.125 1.00 86.44 162 HIS A CA 1
ATOM 1325 C C . HIS A 1 162 ? -3.484 15.318 12.076 1.00 86.44 162 HIS A C 1
ATOM 1327 O O . HIS A 1 162 ? -4.206 15.927 11.277 1.00 86.44 162 HIS A O 1
ATOM 1333 N N . CYS A 1 163 ? -4.021 14.469 12.956 1.00 79.19 163 CYS A N 1
ATOM 1334 C CA . CYS A 1 163 ? -5.442 14.104 12.951 1.00 79.19 163 CYS A CA 1
ATOM 1335 C C . CYS A 1 163 ? -6.250 14.765 14.077 1.00 79.19 163 CYS A C 1
ATOM 1337 O O . CYS A 1 163 ? -7.432 14.474 14.209 1.00 79.19 163 CYS A O 1
ATOM 1339 N N . GLY A 1 164 ? -5.686 15.721 14.819 1.00 71.69 164 GLY A N 1
ATOM 1340 C CA . GLY A 1 164 ? -6.448 16.525 15.783 1.00 71.69 164 GLY A CA 1
ATOM 1341 C C . GLY A 1 164 ? -6.796 15.794 17.083 1.00 71.69 164 GLY A C 1
ATOM 1342 O O . GLY A 1 164 ? -7.741 16.185 17.769 1.00 71.69 164 GLY A O 1
ATOM 1343 N N . LEU A 1 165 ? -6.058 14.734 17.413 1.00 69.06 165 LEU A N 1
ATOM 1344 C CA . LEU A 1 165 ? -6.121 14.087 18.719 1.00 69.06 165 LEU A CA 1
ATOM 1345 C C . LEU A 1 165 ? -5.351 14.920 19.752 1.00 69.06 165 LEU A C 1
ATOM 1347 O O . LEU A 1 165 ? -4.148 15.112 19.611 1.00 69.06 165 LEU A O 1
ATOM 1351 N N . VAL A 1 166 ? -6.003 15.383 20.811 1.00 64.38 166 VAL A N 1
ATOM 1352 C CA . VAL A 1 166 ? -5.353 16.172 21.865 1.00 64.38 166 VAL A CA 1
ATOM 1353 C C . VAL A 1 166 ? -5.412 15.410 23.181 1.00 64.38 166 VAL A C 1
ATOM 1355 O O . VAL A 1 166 ? -6.427 14.810 23.531 1.00 64.38 166 VAL A O 1
ATOM 1358 N N . PHE A 1 167 ? -4.290 15.416 23.894 1.00 63.16 167 PHE A N 1
ATOM 1359 C CA . PHE A 1 167 ? -4.197 14.919 25.260 1.00 63.16 167 PHE A CA 1
ATOM 1360 C C . PHE A 1 167 ? -4.057 16.109 26.198 1.00 63.16 167 PHE A C 1
ATOM 1362 O O . PHE A 1 167 ? -3.369 17.076 25.867 1.00 63.16 167 PHE A O 1
ATOM 1369 N N . ASN A 1 168 ? -4.681 16.023 27.369 1.00 55.66 168 ASN A N 1
ATOM 1370 C CA . ASN A 1 168 ? -4.657 17.120 28.335 1.00 55.66 168 ASN A CA 1
ATOM 1371 C C . ASN A 1 168 ? -3.299 17.272 29.055 1.00 55.66 168 ASN A C 1
ATOM 1373 O O . ASN A 1 168 ? -3.016 18.344 29.588 1.00 55.66 168 ASN A O 1
ATOM 1377 N N . ASN A 1 169 ? -2.411 16.268 28.977 1.00 54.41 169 ASN A N 1
ATOM 1378 C CA . ASN A 1 169 ? -1.058 16.322 29.547 1.00 54.41 169 ASN A CA 1
ATOM 1379 C C . ASN A 1 169 ? 0.033 16.567 28.485 1.00 54.41 169 ASN A C 1
ATOM 1381 O O . ASN A 1 169 ? -0.050 16.110 27.347 1.00 54.41 169 ASN A O 1
ATOM 1385 N N . LYS A 1 170 ? 1.068 17.327 28.873 1.00 48.62 170 LYS A N 1
ATOM 1386 C CA . LYS A 1 170 ? 2.041 18.000 27.984 1.00 48.62 170 LYS A CA 1
ATOM 1387 C C . LYS A 1 170 ? 3.204 17.152 27.435 1.00 48.62 170 LYS A C 1
ATOM 1389 O O . LYS A 1 170 ? 4.079 17.727 26.794 1.00 48.62 170 LYS A O 1
ATOM 1394 N N . ILE A 1 171 ? 3.267 15.839 27.645 1.00 46.09 171 ILE A N 1
ATOM 1395 C CA . ILE A 1 171 ? 4.466 15.055 27.283 1.00 46.09 171 ILE A CA 1
ATOM 1396 C C . ILE A 1 171 ? 4.143 14.081 26.141 1.00 46.09 171 ILE A C 1
ATOM 1398 O O . ILE A 1 171 ? 3.318 13.187 26.286 1.00 46.09 171 ILE A O 1
ATOM 1402 N N . ILE A 1 172 ? 4.775 14.297 24.978 1.00 51.56 172 ILE A N 1
ATOM 1403 C CA . ILE A 1 172 ? 4.503 13.579 23.711 1.00 51.56 172 ILE A CA 1
ATOM 1404 C C . ILE A 1 172 ? 5.681 12.674 23.280 1.00 51.56 172 ILE A C 1
ATOM 1406 O O . ILE A 1 172 ? 5.561 11.911 22.317 1.00 51.56 172 ILE A O 1
ATOM 1410 N N . ASP A 1 173 ? 6.805 12.676 24.000 1.00 46.72 173 ASP A N 1
ATOM 1411 C CA . ASP A 1 173 ? 7.984 11.901 23.585 1.00 46.72 173 ASP A CA 1
ATOM 1412 C C . ASP A 1 173 ? 8.057 10.508 24.225 1.00 46.72 173 ASP A C 1
ATOM 1414 O O . ASP A 1 173 ? 8.342 9.536 23.516 1.00 46.72 173 ASP A O 1
ATOM 1418 N N . GLU A 1 174 ? 7.622 10.383 25.479 1.00 46.12 174 GLU A N 1
ATOM 1419 C CA . GLU A 1 174 ? 7.406 9.128 26.203 1.00 46.12 174 GLU A CA 1
ATOM 1420 C C . GLU A 1 174 ? 5.962 9.132 26.708 1.00 46.12 174 GLU A C 1
ATOM 1422 O O . GLU A 1 174 ? 5.650 9.740 27.727 1.00 46.12 174 GLU A O 1
ATOM 1427 N N . ILE A 1 175 ? 5.031 8.553 25.942 1.00 47.06 175 ILE A N 1
ATOM 1428 C CA . ILE A 1 175 ? 3.630 8.519 26.370 1.00 47.06 175 ILE A CA 1
ATOM 1429 C C . ILE A 1 175 ? 3.509 7.500 27.498 1.00 47.06 175 ILE A C 1
ATOM 1431 O O . ILE A 1 175 ? 3.330 6.304 27.240 1.00 47.06 175 ILE A O 1
ATOM 1435 N N . ASP A 1 176 ? 3.557 7.987 28.732 1.00 47.72 176 ASP A N 1
ATOM 1436 C CA . ASP A 1 176 ? 2.976 7.271 29.850 1.00 47.72 176 ASP A CA 1
ATOM 1437 C C . ASP A 1 176 ? 1.449 7.419 29.772 1.00 47.72 176 ASP A C 1
ATOM 1439 O O . ASP A 1 176 ? 0.826 8.360 30.272 1.00 47.72 176 ASP A O 1
ATOM 1443 N N . LEU A 1 177 ? 0.826 6.501 29.027 1.00 46.44 177 LEU A N 1
ATOM 1444 C CA . LEU A 1 177 ? -0.631 6.429 28.873 1.00 46.44 177 LEU A CA 1
ATOM 1445 C C . LEU A 1 177 ? -1.347 6.197 30.214 1.00 46.44 177 LEU A C 1
ATOM 1447 O O . LEU A 1 177 ? -2.577 6.263 30.248 1.00 46.44 177 LEU A O 1
ATOM 1451 N N . GLU A 1 178 ? -0.616 5.895 31.292 1.00 45.53 178 GLU A N 1
ATOM 1452 C CA . GLU A 1 178 ? -1.168 5.731 32.635 1.00 45.53 178 GLU A CA 1
ATOM 1453 C C . GLU A 1 178 ? -1.518 7.072 33.295 1.00 45.53 178 GLU A C 1
ATOM 1455 O O . GLU A 1 178 ? -2.516 7.135 34.012 1.00 45.53 178 GLU A O 1
ATOM 1460 N N . GLU A 1 179 ? -0.794 8.153 32.983 1.00 40.97 179 GLU A N 1
ATOM 1461 C CA . GLU A 1 179 ? -1.047 9.498 33.532 1.00 40.97 179 GLU A CA 1
ATOM 1462 C C . GLU A 1 179 ? -2.027 10.329 32.689 1.00 40.97 179 GLU A C 1
ATOM 1464 O O . GLU A 1 179 ? -2.366 11.459 33.033 1.00 40.97 179 GLU A O 1
ATOM 1469 N N . THR A 1 180 ? -2.486 9.806 31.551 1.00 44.38 180 THR A N 1
ATOM 1470 C CA . THR A 1 180 ? -3.398 10.541 30.667 1.00 44.38 180 THR A CA 1
ATOM 1471 C C . THR A 1 180 ? -4.822 10.521 31.231 1.00 44.38 180 THR A C 1
ATOM 1473 O O . THR A 1 180 ? -5.558 9.553 31.044 1.00 44.38 180 THR A O 1
ATOM 1476 N N . GLU A 1 181 ? -5.228 11.606 31.893 1.00 42.38 181 GLU A N 1
ATOM 1477 C CA . GLU A 1 181 ? -6.560 11.726 32.512 1.00 42.38 181 GLU A CA 1
ATOM 1478 C C . GLU A 1 181 ? -7.698 11.855 31.491 1.00 42.38 181 GLU A C 1
ATOM 1480 O O . GLU A 1 181 ? -8.818 11.410 31.734 1.00 42.38 181 GLU A O 1
ATOM 1485 N N . SER A 1 182 ? -7.441 12.488 30.345 1.00 50.31 182 SER A N 1
ATOM 1486 C CA . SER A 1 182 ? -8.466 12.736 29.328 1.00 50.31 182 SER A CA 1
ATOM 1487 C C . SER A 1 182 ? -7.874 12.961 27.935 1.00 50.31 182 SER A C 1
ATOM 1489 O O . SER A 1 182 ? -6.740 13.417 27.763 1.00 50.31 182 SER A O 1
ATOM 1491 N N . MET A 1 183 ? -8.670 12.583 26.935 1.00 57.16 183 MET A N 1
ATOM 1492 C CA . MET A 1 183 ? -8.346 12.614 25.514 1.00 57.16 183 MET A CA 1
ATOM 1493 C C . MET A 1 183 ? -9.524 13.227 24.764 1.00 57.16 183 MET A C 1
ATOM 1495 O O . MET A 1 183 ? -10.656 12.758 24.903 1.00 57.16 183 MET A O 1
ATOM 1499 N N . GLU A 1 184 ? -9.245 14.227 23.938 1.00 57.19 184 GLU A N 1
ATOM 1500 C CA . GLU A 1 184 ? -10.252 14.955 23.173 1.00 57.19 184 GLU A CA 1
ATOM 1501 C C . GLU A 1 184 ? -9.936 14.917 21.676 1.00 57.19 184 GLU A C 1
ATOM 1503 O O . GLU A 1 184 ? -8.781 14.860 21.247 1.00 57.19 184 GLU A O 1
ATOM 1508 N N . LEU A 1 185 ? -10.990 14.938 20.862 1.00 59.47 185 LEU A N 1
ATOM 1509 C CA . LEU A 1 185 ? -10.886 15.082 19.416 1.00 59.47 185 LEU A CA 1
ATOM 1510 C C . LEU A 1 185 ? -11.288 16.506 19.054 1.00 59.47 185 LEU A C 1
ATOM 1512 O O . LEU A 1 185 ? -12.412 16.926 19.304 1.00 59.47 185 LEU A O 1
ATOM 1516 N N . THR A 1 186 ? -10.366 17.235 18.437 1.00 66.31 186 THR A N 1
ATOM 1517 C CA . THR A 1 186 ? -10.594 18.624 17.995 1.00 66.31 186 THR A CA 1
ATOM 1518 C C . THR A 1 186 ? -11.350 18.718 16.671 1.00 66.31 186 THR A C 1
ATOM 1520 O O . THR A 1 186 ? -11.736 19.808 16.253 1.00 66.31 186 THR A O 1
ATOM 1523 N N . LYS A 1 187 ? -11.556 17.582 15.996 1.00 68.19 187 LYS A N 1
ATOM 1524 C CA . LYS A 1 187 ? -12.332 17.464 14.761 1.00 68.19 187 LYS A CA 1
ATOM 1525 C C . LYS A 1 187 ? -13.032 16.113 14.686 1.00 68.19 187 LYS A C 1
ATOM 1527 O O . LYS A 1 187 ? -12.527 15.121 15.212 1.00 68.19 187 LYS A O 1
ATOM 1532 N N . ASP A 1 188 ? -14.148 16.078 13.964 1.00 59.25 188 ASP A N 1
ATOM 1533 C CA . ASP A 1 188 ? -14.812 14.828 13.611 1.00 59.25 188 ASP A CA 1
ATOM 1534 C C . ASP A 1 188 ? -13.900 13.996 12.708 1.00 59.25 188 ASP A C 1
ATOM 1536 O O . ASP A 1 188 ? -13.475 14.434 11.634 1.00 59.25 188 ASP A O 1
ATOM 1540 N N . LEU A 1 189 ? -13.577 12.787 13.167 1.00 61.34 189 LEU A N 1
ATOM 1541 C CA . LEU A 1 189 ? -12.730 11.854 12.439 1.00 61.34 189 LEU A CA 1
ATOM 1542 C C . LEU A 1 189 ? -13.553 10.740 11.784 1.00 61.34 189 LEU A C 1
ATOM 1544 O O . LEU A 1 189 ? -14.510 10.241 12.385 1.00 61.34 189 LEU A O 1
ATOM 1548 N N . PRO A 1 190 ? -13.152 10.293 10.581 1.00 60.25 190 PRO A N 1
ATOM 1549 C CA . PRO A 1 190 ? -13.697 9.095 9.959 1.00 60.25 190 PRO A CA 1
ATOM 1550 C C . PRO A 1 190 ? -13.640 7.859 10.877 1.00 60.25 190 PRO A C 1
ATOM 1552 O O . PRO A 1 190 ? -12.731 7.692 11.695 1.00 60.25 190 PRO A O 1
ATOM 1555 N N . LEU A 1 191 ? -14.640 6.979 10.749 1.00 52.31 191 LEU A N 1
ATOM 1556 C CA . LEU A 1 191 ? -14.839 5.827 11.642 1.00 52.31 191 LEU A CA 1
ATOM 1557 C C . LEU A 1 191 ? -13.665 4.837 11.633 1.00 52.31 191 LEU A C 1
ATOM 1559 O O . LEU A 1 191 ? -13.346 4.228 12.654 1.00 52.31 191 LEU A O 1
ATOM 1563 N N . ASP A 1 192 ? -13.030 4.670 10.483 1.00 51.41 192 ASP A N 1
ATOM 1564 C CA . ASP A 1 192 ? -11.838 3.849 10.296 1.00 51.41 192 ASP A CA 1
ATOM 1565 C C . ASP A 1 192 ? -10.650 4.374 11.117 1.00 51.41 192 ASP A C 1
ATOM 1567 O O . ASP A 1 192 ? -10.020 3.596 11.836 1.00 51.41 192 ASP A O 1
ATOM 1571 N N . ILE A 1 193 ? -10.409 5.685 11.126 1.00 62.03 193 ILE A N 1
ATOM 1572 C CA . ILE A 1 193 ? -9.376 6.327 11.953 1.00 62.03 193 ILE A CA 1
ATOM 1573 C C . ILE A 1 193 ? -9.676 6.146 13.448 1.00 62.03 193 ILE A C 1
ATOM 1575 O O . ILE A 1 193 ? -8.784 5.788 14.223 1.00 62.03 193 ILE A O 1
ATOM 1579 N N . LEU A 1 194 ? -10.939 6.311 13.855 1.00 52.59 194 LEU A N 1
ATOM 1580 C CA . LEU A 1 194 ? -11.369 6.073 15.240 1.00 52.59 194 LEU A CA 1
ATOM 1581 C C . LEU A 1 194 ? -11.138 4.619 15.667 1.00 52.59 194 LEU A C 1
ATOM 1583 O O . LEU A 1 194 ? -10.639 4.366 16.763 1.00 52.59 194 LEU A O 1
ATOM 1587 N N . SER A 1 195 ? -11.435 3.655 14.792 1.00 50.16 195 SER A N 1
ATOM 1588 C CA . SER A 1 195 ? -11.194 2.236 15.079 1.00 50.16 195 SER A CA 1
ATOM 1589 C C . SER A 1 195 ? -9.701 1.933 15.293 1.00 50.16 195 SER A C 1
ATOM 1591 O O . SER A 1 195 ? -9.344 1.190 16.210 1.00 50.16 195 SER A O 1
ATOM 1593 N N . LYS A 1 196 ? -8.819 2.582 14.519 1.00 64.38 196 LYS A N 1
ATOM 1594 C CA . LYS A 1 196 ? -7.352 2.465 14.610 1.00 64.38 196 LYS A CA 1
ATOM 1595 C C . LYS A 1 196 ? -6.798 3.083 15.901 1.00 64.38 196 LYS A C 1
ATOM 1597 O O . LYS A 1 196 ? -5.906 2.498 16.527 1.00 64.38 196 LYS A O 1
ATOM 1602 N N . LEU A 1 197 ? -7.374 4.200 16.355 1.00 57.16 197 LEU A N 1
ATOM 1603 C CA . LEU A 1 197 ? -7.095 4.775 17.675 1.00 57.16 197 LEU A CA 1
ATOM 1604 C C . LEU A 1 197 ? -7.506 3.813 18.801 1.00 57.16 197 LEU A C 1
ATOM 1606 O O . LEU A 1 197 ? -6.708 3.551 19.702 1.00 57.16 197 LEU A O 1
ATOM 1610 N N . CYS A 1 198 ? -8.708 3.229 18.731 1.00 52.25 198 CYS A N 1
ATOM 1611 C CA . CYS A 1 198 ? -9.178 2.268 19.733 1.00 52.25 198 CYS A CA 1
ATOM 1612 C C . CYS A 1 198 ? -8.239 1.059 19.859 1.00 52.25 198 CYS A C 1
ATOM 1614 O O . CYS A 1 198 ? -7.827 0.728 20.971 1.00 52.25 198 CYS A O 1
ATOM 1616 N N . ILE A 1 199 ? -7.855 0.433 18.740 1.00 51.25 199 ILE A N 1
ATOM 1617 C CA . ILE A 1 199 ? -6.928 -0.716 18.725 1.00 51.25 199 ILE A CA 1
ATOM 1618 C C . ILE A 1 199 ? -5.595 -0.351 19.392 1.00 51.25 199 ILE A C 1
ATOM 1620 O O . ILE A 1 199 ? -5.075 -1.094 20.231 1.00 51.25 199 ILE A O 1
ATOM 1624 N N . THR A 1 200 ? -5.068 0.823 19.057 1.00 55.25 200 THR A N 1
ATOM 1625 C CA . THR A 1 200 ? -3.792 1.334 19.563 1.00 55.25 200 THR A CA 1
ATOM 1626 C C . THR A 1 200 ? -3.803 1.555 21.078 1.00 55.25 200 THR A C 1
ATOM 1628 O O . THR A 1 200 ? -2.926 1.043 21.781 1.00 55.25 200 THR A O 1
ATOM 1631 N N . LEU A 1 201 ? -4.813 2.258 21.601 1.00 51.88 201 LEU A N 1
ATOM 1632 C CA . LEU A 1 201 ? -4.944 2.531 23.039 1.00 51.88 201 LEU A CA 1
ATOM 1633 C C . LEU A 1 201 ? -5.122 1.242 23.848 1.00 51.88 201 LEU A C 1
ATOM 1635 O O . LEU A 1 201 ? -4.524 1.077 24.914 1.00 51.88 201 LEU A O 1
ATOM 1639 N N . CYS A 1 202 ? -5.897 0.294 23.317 1.00 48.97 202 CYS A N 1
ATOM 1640 C CA . CYS A 1 202 ? -6.128 -0.989 23.976 1.00 48.97 202 CYS A CA 1
ATOM 1641 C C . CYS A 1 202 ? -4.851 -1.831 24.046 1.00 48.97 202 CYS A C 1
ATOM 1643 O O . CYS A 1 202 ? -4.570 -2.441 25.079 1.00 48.97 202 CYS A O 1
ATOM 1645 N N . THR A 1 203 ? -4.045 -1.817 22.984 1.00 49.56 203 THR A N 1
ATOM 1646 C CA . THR A 1 203 ? -2.799 -2.590 22.934 1.00 49.56 203 THR A CA 1
ATOM 1647 C C . THR A 1 203 ? -1.741 -2.032 23.883 1.00 49.56 203 THR A C 1
ATOM 1649 O O . THR A 1 203 ? -1.106 -2.796 24.609 1.00 49.56 203 THR A O 1
ATOM 1652 N N . LYS A 1 204 ? -1.578 -0.707 23.959 1.00 49.59 204 LYS A N 1
ATOM 1653 C CA . LYS A 1 204 ? -0.607 -0.090 24.876 1.00 49.59 204 LYS A CA 1
ATOM 1654 C C . LYS A 1 204 ? -0.979 -0.258 26.354 1.00 49.59 204 LYS A C 1
ATOM 1656 O O . LYS A 1 204 ? -0.113 -0.613 27.148 1.00 49.59 204 LYS A O 1
ATOM 1661 N N . ARG A 1 205 ? -2.261 -0.124 26.716 1.00 42.91 205 ARG A N 1
ATOM 1662 C CA . ARG A 1 205 ? -2.738 -0.383 28.091 1.00 42.91 205 ARG A CA 1
ATOM 1663 C C . ARG A 1 205 ? -2.593 -1.860 28.493 1.00 42.91 205 ARG A C 1
ATOM 1665 O O . ARG A 1 205 ? -2.417 -2.176 29.667 1.00 42.91 205 ARG A O 1
ATOM 1672 N N . ALA A 1 206 ? -2.652 -2.778 27.527 1.00 32.94 206 ALA A N 1
ATOM 1673 C CA . ALA A 1 206 ? -2.386 -4.198 27.747 1.00 32.94 206 ALA A CA 1
ATOM 1674 C C . ALA A 1 206 ? -0.884 -4.523 27.853 1.00 32.94 206 ALA A C 1
ATOM 1676 O O . ALA A 1 206 ? -0.532 -5.441 28.594 1.00 32.94 206 ALA A O 1
ATOM 1677 N N . ALA A 1 207 ? -0.022 -3.782 27.144 1.00 33.22 207 ALA A N 1
ATOM 1678 C CA . ALA A 1 207 ? 1.434 -3.907 27.210 1.00 33.22 207 ALA A CA 1
ATOM 1679 C C . ALA A 1 207 ? 2.001 -3.390 28.539 1.00 33.22 207 ALA A C 1
ATOM 1681 O O . ALA A 1 207 ? 2.847 -4.064 29.110 1.00 33.22 207 ALA A O 1
ATOM 1682 N N . ALA A 1 208 ? 1.472 -2.292 29.090 1.00 31.39 208 ALA A N 1
ATOM 1683 C CA . ALA A 1 208 ? 1.857 -1.799 30.418 1.00 31.39 208 ALA A CA 1
ATOM 1684 C C . ALA A 1 208 ? 1.635 -2.853 31.527 1.00 31.39 208 ALA A C 1
ATOM 1686 O O . ALA A 1 208 ? 2.452 -3.019 32.425 1.00 31.39 208 ALA A O 1
ATOM 1687 N N . LYS A 1 209 ? 0.600 -3.696 31.388 1.00 29.19 209 LYS A N 1
ATOM 1688 C CA . LYS A 1 209 ? 0.376 -4.855 32.274 1.00 29.19 209 LYS A CA 1
ATOM 1689 C C . LYS A 1 209 ? 1.314 -6.047 32.032 1.00 29.19 209 LYS A C 1
ATOM 1691 O O . LYS A 1 209 ? 1.324 -6.959 32.852 1.00 29.19 209 LYS A O 1
ATOM 1696 N N . LYS A 1 210 ? 2.037 -6.085 30.908 1.00 28.62 210 LYS A N 1
ATOM 1697 C CA . LYS A 1 210 ? 2.910 -7.196 30.481 1.00 28.62 210 LYS A CA 1
ATOM 1698 C C . LYS A 1 210 ? 4.404 -6.911 30.733 1.00 28.62 210 LYS A C 1
ATOM 1700 O O . LYS A 1 210 ? 5.208 -7.792 30.488 1.00 28.62 210 LYS A O 1
ATOM 1705 N N . VAL A 1 211 ? 4.769 -5.726 31.247 1.00 30.53 211 VAL A N 1
ATOM 1706 C CA . VAL A 1 211 ? 6.169 -5.319 31.539 1.00 30.53 211 VAL A CA 1
ATOM 1707 C C . VAL A 1 211 ? 6.745 -5.968 32.812 1.00 30.53 211 VAL A C 1
ATOM 1709 O O . VAL A 1 211 ? 7.930 -5.837 33.101 1.00 30.53 211 VAL A O 1
ATOM 1712 N N . VAL A 1 212 ? 5.966 -6.759 33.552 1.00 30.00 212 VAL A N 1
ATOM 1713 C CA . VAL A 1 212 ? 6.547 -7.684 34.533 1.00 30.00 212 VAL A CA 1
ATOM 1714 C C . VAL A 1 212 ? 6.793 -9.010 33.811 1.00 30.00 212 VAL A C 1
ATOM 1716 O O . VAL A 1 212 ? 5.830 -9.654 33.404 1.00 30.00 212 VAL A O 1
ATOM 1719 N N . TRP A 1 213 ? 8.072 -9.376 33.695 1.00 24.94 213 TRP A N 1
ATOM 1720 C CA . TRP A 1 213 ? 8.672 -10.606 33.146 1.00 24.94 213 TRP A CA 1
ATOM 1721 C C . TRP A 1 213 ? 9.290 -10.505 31.736 1.00 24.94 213 TRP A C 1
ATOM 1723 O O . TRP A 1 213 ? 8.610 -10.550 30.716 1.00 24.94 213 TRP A O 1
ATOM 1733 N N . GLU A 1 214 ? 10.628 -10.474 31.789 1.00 26.67 214 GLU A N 1
ATOM 1734 C CA . GLU A 1 214 ? 11.640 -10.890 30.805 1.00 26.67 214 GLU A CA 1
ATOM 1735 C C . GLU A 1 214 ? 12.073 -9.888 29.722 1.00 26.67 214 GLU A C 1
ATOM 1737 O O . GLU A 1 214 ? 11.555 -9.797 28.615 1.00 26.67 214 GLU A O 1
ATOM 1742 N N . SER A 1 215 ? 13.137 -9.174 30.094 1.00 30.81 215 SER A N 1
ATOM 1743 C CA . SER A 1 215 ? 14.246 -8.742 29.247 1.00 30.81 215 SER A CA 1
ATOM 1744 C C . SER A 1 215 ? 14.976 -9.932 28.615 1.00 30.81 215 SER A C 1
ATOM 1746 O O . SER A 1 215 ? 15.405 -10.813 29.360 1.00 30.81 215 SER A O 1
ATOM 1748 N N . ALA A 1 216 ? 15.204 -9.899 27.301 1.00 28.95 216 ALA A N 1
ATOM 1749 C CA . ALA A 1 216 ? 16.392 -10.473 26.664 1.00 28.95 216 ALA A CA 1
ATOM 1750 C C . ALA A 1 216 ? 16.525 -9.966 25.215 1.00 28.95 216 ALA A C 1
ATOM 1752 O O . ALA A 1 216 ? 15.636 -10.174 24.394 1.00 28.95 216 ALA A O 1
ATOM 1753 N N . ASP A 1 217 ? 17.651 -9.294 24.994 1.00 27.91 217 ASP A N 1
ATOM 1754 C CA . ASP A 1 217 ? 18.546 -9.342 23.836 1.00 27.91 217 ASP A CA 1
ATOM 1755 C C . ASP A 1 217 ? 18.042 -8.887 22.454 1.00 27.91 217 ASP A C 1
ATOM 1757 O O . ASP A 1 217 ? 17.334 -9.576 21.721 1.00 27.91 217 ASP A O 1
ATOM 1761 N N . GLU A 1 218 ? 18.521 -7.695 22.088 1.00 37.72 218 GLU A N 1
ATOM 1762 C CA . GLU A 1 218 ? 18.766 -7.274 20.712 1.00 37.72 218 GLU A CA 1
ATOM 1763 C C . GLU A 1 218 ? 20.014 -8.007 20.201 1.00 37.72 218 GLU A C 1
ATOM 1765 O O . GLU A 1 218 ? 21.079 -7.831 20.781 1.00 37.72 218 GLU A O 1
ATOM 1770 N N . ASP A 1 219 ? 19.889 -8.804 19.136 1.00 27.33 219 ASP A N 1
ATOM 1771 C CA . ASP A 1 219 ? 20.878 -8.857 18.053 1.00 27.33 219 ASP A CA 1
ATOM 1772 C C . ASP A 1 219 ? 20.371 -9.652 16.829 1.00 27.33 219 ASP A C 1
ATOM 1774 O O . ASP A 1 219 ? 19.819 -10.741 16.942 1.00 27.33 219 ASP A O 1
ATOM 1778 N N . SER A 1 220 ? 20.596 -9.005 15.682 1.00 30.97 220 SER A N 1
ATOM 1779 C CA . SER A 1 220 ? 20.897 -9.464 14.315 1.00 30.97 220 SER A CA 1
ATOM 1780 C C . SER A 1 220 ? 20.018 -10.429 13.486 1.00 30.97 220 SER A C 1
ATOM 1782 O O . SER A 1 220 ? 19.479 -11.439 13.918 1.00 30.97 220 SER A O 1
ATOM 1784 N N . ASP A 1 221 ? 20.045 -10.064 12.197 1.00 29.48 221 ASP A N 1
ATOM 1785 C CA . ASP A 1 221 ? 19.997 -10.852 10.964 1.00 29.48 221 ASP A CA 1
ATOM 1786 C C . ASP A 1 221 ? 18.657 -11.160 10.272 1.00 29.48 221 ASP A C 1
ATOM 1788 O O . ASP A 1 221 ? 17.763 -11.851 10.752 1.00 29.48 221 ASP A O 1
ATOM 1792 N N . ASP A 1 222 ? 18.585 -10.610 9.053 1.00 42.38 222 ASP A N 1
ATOM 1793 C CA . ASP A 1 222 ? 17.673 -10.963 7.977 1.00 42.38 22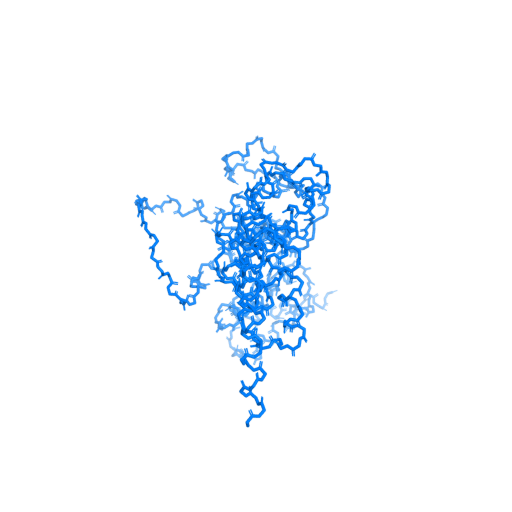2 ASP A CA 1
ATOM 1794 C C . ASP A 1 222 ? 17.746 -12.475 7.702 1.00 42.38 222 ASP A C 1
ATOM 1796 O O . ASP A 1 222 ? 18.653 -12.952 7.018 1.00 42.38 222 ASP A O 1
ATOM 1800 N N . GLU A 1 223 ? 16.742 -13.218 8.159 1.00 30.42 223 GLU A N 1
ATOM 1801 C CA . GLU A 1 223 ? 16.385 -14.513 7.587 1.00 30.42 223 GLU A CA 1
ATOM 1802 C C . GLU A 1 223 ? 15.037 -14.406 6.869 1.00 30.42 223 GLU A C 1
ATOM 1804 O O . GLU A 1 223 ? 14.069 -13.819 7.363 1.00 30.42 223 GLU A O 1
ATOM 1809 N N . GLU A 1 224 ? 15.002 -14.959 5.655 1.00 36.44 224 GLU A N 1
ATOM 1810 C CA . GLU A 1 224 ? 13.809 -15.155 4.838 1.00 36.44 224 GLU A CA 1
ATOM 1811 C C . GLU A 1 224 ? 12.687 -15.786 5.670 1.00 36.44 224 GLU A C 1
ATOM 1813 O O . GLU A 1 224 ? 12.655 -16.991 5.908 1.00 36.44 224 GLU A O 1
ATOM 1818 N N . LEU A 1 225 ? 11.728 -14.965 6.096 1.00 30.09 225 LEU A N 1
ATOM 1819 C CA . LEU A 1 225 ? 10.530 -15.463 6.752 1.00 30.09 225 LEU A CA 1
ATOM 1820 C C . LEU A 1 225 ? 9.613 -16.092 5.704 1.00 30.09 225 LEU A C 1
ATOM 1822 O O . LEU A 1 225 ? 8.949 -15.406 4.920 1.00 30.09 225 LEU A O 1
ATOM 1826 N N . GLU A 1 226 ? 9.591 -17.423 5.720 1.00 27.52 226 GLU A N 1
ATOM 1827 C CA . GLU A 1 226 ? 8.575 -18.247 5.083 1.00 27.52 226 GLU A CA 1
ATOM 1828 C C . GLU A 1 226 ? 7.172 -17.676 5.325 1.00 27.52 226 GLU A C 1
ATOM 1830 O O . GLU A 1 226 ? 6.807 -17.252 6.425 1.00 27.52 226 GLU A O 1
ATOM 1835 N N . PHE A 1 227 ? 6.359 -17.720 4.269 1.00 30.22 227 PHE A N 1
ATOM 1836 C CA . PHE A 1 227 ? 4.934 -17.400 4.256 1.00 30.22 227 PHE A CA 1
ATOM 1837 C C . PHE A 1 227 ? 4.140 -18.429 5.092 1.00 30.22 227 PHE A C 1
ATOM 1839 O O . PHE A 1 227 ? 3.360 -19.231 4.581 1.00 30.22 227 PHE A O 1
ATOM 1846 N N . GLY A 1 228 ? 4.333 -18.418 6.406 1.00 27.91 228 GLY A N 1
ATOM 1847 C CA . GLY A 1 228 ? 3.432 -19.009 7.383 1.00 27.91 228 GLY A CA 1
ATOM 1848 C C . GLY A 1 228 ? 2.403 -17.960 7.780 1.00 27.91 228 GLY A C 1
ATOM 1849 O O . GLY A 1 228 ? 2.760 -16.822 8.070 1.00 27.91 228 GLY A O 1
ATOM 1850 N N . ALA A 1 229 ? 1.118 -18.320 7.759 1.00 32.50 229 ALA A N 1
ATOM 1851 C CA . ALA A 1 229 ? 0.021 -17.488 8.245 1.00 32.50 229 ALA A CA 1
ATOM 1852 C C . ALA A 1 229 ? 0.454 -16.686 9.480 1.00 32.50 229 ALA A C 1
ATOM 1854 O O . ALA A 1 229 ? 0.865 -17.295 10.464 1.00 32.50 229 ALA A O 1
ATOM 1855 N N . SER A 1 230 ? 0.371 -15.351 9.421 1.00 32.75 230 SER A N 1
ATOM 1856 C CA . SER A 1 230 ? 0.720 -14.487 10.546 1.00 32.75 230 SER A CA 1
ATOM 1857 C C . SER A 1 230 ? -0.133 -14.887 11.748 1.00 32.75 230 SER A C 1
ATOM 1859 O O . SER A 1 230 ? -1.288 -14.474 11.887 1.00 32.75 230 SER A O 1
ATOM 1861 N N . SER A 1 231 ? 0.415 -15.737 12.605 1.00 35.41 231 SER A N 1
ATOM 1862 C CA . SER A 1 231 ? -0.157 -16.080 13.887 1.00 35.41 231 SER A CA 1
ATOM 1863 C C . SER A 1 231 ? 0.102 -14.898 14.803 1.00 35.41 231 SER A C 1
ATOM 1865 O O . SER A 1 231 ? 0.963 -14.924 15.677 1.00 35.41 231 SER A O 1
ATOM 1867 N N . ILE A 1 232 ? -0.696 -13.847 14.637 1.00 47.31 232 ILE A N 1
ATOM 1868 C CA . ILE A 1 232 ? -1.241 -13.260 15.846 1.00 47.31 232 ILE A CA 1
ATOM 1869 C C . ILE A 1 232 ? -2.052 -14.405 16.443 1.00 47.31 232 ILE A C 1
ATOM 1871 O O . ILE A 1 232 ? -3.011 -14.882 15.829 1.00 47.31 232 ILE A O 1
ATOM 1875 N N . GLU A 1 233 ? -1.586 -14.970 17.557 1.00 59.31 233 GLU A N 1
ATOM 1876 C CA . GLU A 1 233 ? -2.360 -15.990 18.244 1.00 59.31 233 GLU A CA 1
ATOM 1877 C C . GLU A 1 233 ? -3.729 -15.373 18.493 1.00 59.31 233 GLU A C 1
ATOM 1879 O O . GLU A 1 233 ? -3.850 -14.405 19.232 1.00 59.31 233 GLU A O 1
ATOM 1884 N N . LEU A 1 234 ? -4.769 -15.897 17.842 1.00 58.78 234 LEU A N 1
ATOM 1885 C CA . LEU A 1 234 ? -6.159 -15.447 17.973 1.00 58.78 234 LEU A CA 1
ATOM 1886 C C . LEU A 1 234 ? -6.577 -15.207 19.440 1.00 58.78 234 LEU A C 1
ATOM 1888 O O . LEU A 1 234 ? -7.511 -14.462 19.719 1.00 58.78 234 LEU A O 1
ATOM 1892 N N . GLN A 1 235 ? -5.889 -15.866 20.375 1.00 57.03 235 GLN A N 1
ATOM 1893 C CA . GLN A 1 235 ? -6.002 -15.648 21.808 1.00 57.03 235 GLN A CA 1
ATOM 1894 C C . GLN A 1 235 ? -5.627 -14.226 22.247 1.00 57.03 235 GLN A C 1
ATOM 1896 O O . GLN A 1 235 ? -6.369 -13.657 23.038 1.00 57.03 235 GLN A O 1
ATOM 1901 N N . GLU A 1 236 ? -4.553 -13.626 21.736 1.00 60.97 236 GLU A N 1
ATOM 1902 C CA . GLU A 1 236 ? -4.153 -12.255 22.076 1.00 60.97 236 GLU A CA 1
ATOM 1903 C C . GLU A 1 236 ? -5.115 -11.217 21.482 1.00 60.97 236 GLU A C 1
ATOM 1905 O O . GLU A 1 236 ? -5.567 -10.333 22.205 1.00 60.97 236 GLU A O 1
ATOM 1910 N N . GLU A 1 237 ? -5.544 -11.361 20.223 1.00 63.72 237 GLU A N 1
ATOM 1911 C CA . GLU A 1 237 ? -6.593 -10.495 19.646 1.00 63.72 237 GLU A CA 1
ATOM 1912 C C . GLU A 1 237 ? -7.906 -10.571 20.432 1.00 63.72 237 GLU A C 1
ATOM 1914 O O . GLU A 1 237 ? -8.549 -9.553 20.700 1.00 63.72 237 GLU A O 1
ATOM 1919 N N . TYR A 1 238 ? -8.298 -11.779 20.842 1.00 67.88 238 TYR A N 1
ATOM 1920 C CA . TYR A 1 238 ? -9.499 -11.974 21.642 1.00 67.88 238 TYR A CA 1
ATOM 1921 C C . TYR A 1 238 ? -9.358 -11.405 23.061 1.00 67.88 238 TYR A C 1
ATOM 1923 O O . TYR A 1 238 ? -10.275 -10.759 23.576 1.00 67.88 238 TYR A O 1
ATOM 1931 N N . ARG A 1 239 ? -8.191 -11.589 23.686 1.00 70.88 239 ARG A N 1
ATOM 1932 C CA . ARG A 1 239 ? -7.865 -11.019 24.998 1.00 70.88 239 ARG A CA 1
ATOM 1933 C C . ARG A 1 239 ? -7.949 -9.495 24.967 1.00 70.88 239 ARG A C 1
ATOM 1935 O O . ARG A 1 239 ? -8.511 -8.902 25.888 1.00 70.88 239 ARG A O 1
ATOM 1942 N N . LEU A 1 240 ? -7.431 -8.878 23.907 1.00 60.66 240 LEU A N 1
ATOM 1943 C CA . LEU A 1 240 ? -7.484 -7.433 23.695 1.00 60.66 240 LEU A CA 1
ATOM 1944 C C . LEU A 1 240 ? -8.923 -6.943 23.544 1.00 60.66 240 LEU A C 1
ATOM 1946 O O . LEU A 1 240 ? -9.320 -6.045 24.281 1.00 60.66 240 LEU A O 1
ATOM 1950 N N . LEU A 1 241 ? -9.723 -7.582 22.684 1.00 69.38 241 LEU A N 1
ATOM 1951 C CA . LEU A 1 241 ? -11.143 -7.255 22.525 1.00 69.38 241 LEU A CA 1
ATOM 1952 C C . LEU A 1 241 ? -11.884 -7.282 23.869 1.00 69.38 241 LEU A C 1
ATOM 1954 O O . LEU A 1 241 ? -12.649 -6.367 24.177 1.00 69.38 241 LEU A O 1
ATOM 1958 N N . ARG A 1 242 ? -11.641 -8.309 24.688 1.00 70.62 242 ARG A N 1
ATOM 1959 C CA . ARG A 1 242 ? -12.275 -8.441 26.001 1.00 70.62 242 ARG A CA 1
ATOM 1960 C C . ARG A 1 242 ? -11.875 -7.311 26.952 1.00 70.62 242 ARG A C 1
ATOM 1962 O O . ARG A 1 242 ? -12.747 -6.728 27.591 1.00 70.62 242 ARG A O 1
ATOM 1969 N N . LEU A 1 243 ? -10.589 -6.964 27.012 1.00 60.91 243 LEU A N 1
ATOM 1970 C CA . LEU A 1 243 ? -10.096 -5.846 27.825 1.00 60.91 243 LEU A CA 1
ATOM 1971 C C . LEU A 1 243 ? -10.709 -4.507 27.390 1.00 60.91 243 LEU A C 1
ATOM 1973 O O . LEU A 1 243 ? -11.092 -3.706 28.243 1.00 60.91 243 LEU A O 1
ATOM 1977 N N . THR A 1 244 ? -10.844 -4.279 26.081 1.00 58.31 244 THR A N 1
ATOM 1978 C CA . THR A 1 244 ? -11.532 -3.104 25.527 1.00 58.31 244 THR A CA 1
ATOM 1979 C C . THR A 1 244 ? -12.988 -3.060 25.966 1.00 58.31 244 THR A C 1
ATOM 1981 O O . THR A 1 244 ? -13.467 -2.014 26.405 1.00 58.31 244 THR A O 1
ATOM 1984 N N . CYS A 1 245 ? -13.682 -4.199 25.885 1.00 70.25 245 CYS A N 1
ATOM 1985 C CA . CYS A 1 245 ? -15.079 -4.291 26.284 1.00 70.25 245 CYS A CA 1
ATOM 1986 C C . CYS A 1 245 ? -15.261 -3.988 27.776 1.00 70.25 245 CYS A C 1
ATOM 1988 O O . CYS A 1 245 ? -16.119 -3.189 28.143 1.00 70.25 245 CYS A O 1
ATOM 1990 N N . GLU A 1 246 ? -14.412 -4.569 28.627 1.00 71.25 246 GLU A N 1
ATOM 1991 C CA . GLU A 1 246 ? -14.424 -4.340 30.075 1.00 71.25 246 GLU A CA 1
ATOM 1992 C C . GLU A 1 246 ? -14.141 -2.874 30.438 1.00 71.25 246 GLU A C 1
ATOM 1994 O O . GLU A 1 246 ? -14.768 -2.338 31.351 1.00 71.25 246 GLU A O 1
ATOM 1999 N N . TYR A 1 247 ? -13.219 -2.211 29.734 1.00 62.41 247 TYR A N 1
ATOM 2000 C CA . TYR A 1 247 ? -12.912 -0.797 29.962 1.00 62.41 247 TYR A CA 1
ATOM 2001 C C . TYR A 1 247 ? -14.073 0.117 29.556 1.00 62.41 247 TYR A C 1
ATOM 2003 O O . TYR A 1 247 ? -14.539 0.909 30.370 1.00 62.41 247 TYR A O 1
ATOM 2011 N N . LEU A 1 248 ? -14.597 -0.026 28.335 1.00 59.62 248 LEU A N 1
ATOM 2012 C CA . LEU A 1 248 ? -15.702 0.815 27.858 1.00 59.62 248 LEU A CA 1
ATOM 2013 C C . LEU A 1 248 ? -16.978 0.623 28.680 1.00 59.62 248 LEU A C 1
ATOM 2015 O O . LEU A 1 248 ? -17.732 1.575 28.873 1.00 59.62 248 LEU A O 1
ATOM 2019 N N . PHE A 1 249 ? -17.199 -0.588 29.195 1.00 70.00 249 PHE A N 1
ATOM 2020 C CA . PHE A 1 249 ? -18.307 -0.861 30.099 1.00 70.00 249 PHE A CA 1
ATOM 2021 C C . PHE A 1 249 ? -18.157 -0.109 31.430 1.00 70.00 249 PHE A C 1
ATOM 2023 O O . PHE A 1 249 ? -19.129 0.465 31.915 1.00 70.00 249 PHE A O 1
ATOM 2030 N N . LYS A 1 250 ? -16.943 -0.056 32.001 1.00 71.69 250 LYS A N 1
ATOM 2031 C CA . LYS A 1 250 ? -16.660 0.705 33.234 1.00 71.69 250 LYS A CA 1
ATOM 2032 C C . LYS A 1 250 ? -16.873 2.207 33.063 1.00 71.69 250 LYS A C 1
ATOM 2034 O O . LYS A 1 250 ? -17.440 2.833 33.949 1.00 71.69 250 LYS A O 1
ATOM 2039 N N . GLU A 1 251 ? -16.478 2.751 31.918 1.00 65.88 251 GLU A N 1
ATOM 2040 C CA . GLU A 1 251 ? -16.635 4.173 31.581 1.00 65.88 251 GLU A CA 1
ATOM 2041 C C . GLU A 1 251 ? -18.060 4.536 31.108 1.00 65.88 251 GLU A C 1
ATOM 2043 O O . GLU A 1 251 ? -18.304 5.661 30.684 1.00 65.88 251 GLU A O 1
ATOM 2048 N N . GLN A 1 252 ? -19.007 3.586 31.117 1.00 74.38 252 GLN A N 1
ATOM 2049 C CA . GLN A 1 252 ? -20.367 3.734 30.570 1.00 74.38 252 GLN A CA 1
ATOM 2050 C C . GLN A 1 252 ? -20.437 4.223 29.110 1.00 74.38 252 GLN A C 1
ATOM 2052 O O . GLN A 1 252 ? -21.454 4.747 28.649 1.00 74.38 252 GLN A O 1
ATOM 2057 N N . ARG A 1 253 ? -19.387 3.981 28.323 1.00 69.62 253 ARG A N 1
ATOM 2058 C CA . ARG A 1 253 ? -19.316 4.325 26.895 1.00 69.62 253 ARG A CA 1
ATOM 2059 C C . ARG A 1 253 ? -19.976 3.247 26.040 1.00 69.62 253 ARG A C 1
ATOM 2061 O O . ARG A 1 253 ? -19.338 2.532 25.265 1.00 69.62 253 ARG A O 1
ATOM 2068 N N . LEU A 1 254 ? -21.282 3.081 26.244 1.00 71.56 254 LEU A N 1
ATOM 2069 C CA . LEU A 1 254 ? -22.046 1.952 25.710 1.00 71.56 254 LEU A CA 1
ATOM 2070 C C . LEU A 1 254 ? -22.209 1.996 24.181 1.00 71.56 254 LEU A C 1
ATOM 2072 O O . LEU A 1 254 ? -22.340 0.948 23.554 1.00 71.56 254 LEU A O 1
ATOM 2076 N N . VAL A 1 255 ? -22.186 3.182 23.561 1.00 73.06 255 VAL A N 1
ATOM 2077 C CA . VAL A 1 255 ? -22.326 3.334 22.100 1.00 73.06 255 VAL A CA 1
ATOM 2078 C C . VAL A 1 255 ? -21.086 2.815 21.376 1.00 73.06 255 VAL A C 1
ATOM 2080 O O . VAL A 1 255 ? -21.193 2.064 20.408 1.00 73.06 255 VAL A O 1
ATOM 2083 N N . GLU A 1 256 ? -19.899 3.179 21.845 1.00 67.88 256 GLU A N 1
ATOM 2084 C CA . GLU A 1 256 ? -18.631 2.720 21.282 1.00 67.88 256 GLU A CA 1
ATOM 2085 C C . GLU A 1 256 ? -18.418 1.231 21.544 1.00 67.88 256 GLU A C 1
ATOM 2087 O O . GLU A 1 256 ? -17.991 0.501 20.647 1.00 67.88 256 GLU A O 1
ATOM 2092 N N . LEU A 1 257 ? -18.788 0.773 22.742 1.00 70.44 257 LEU A N 1
ATOM 2093 C CA . LEU A 1 257 ? -18.744 -0.635 23.115 1.00 70.44 257 LEU A CA 1
ATOM 2094 C C . LEU A 1 257 ? -19.584 -1.501 22.170 1.00 70.44 257 LEU A C 1
ATOM 2096 O O . LEU A 1 257 ? -19.108 -2.518 21.663 1.00 70.44 257 LEU A O 1
ATOM 2100 N N . GLU A 1 258 ? -20.808 -1.068 21.880 1.00 75.44 258 GLU A N 1
ATOM 2101 C CA . GLU A 1 258 ? -21.706 -1.745 20.949 1.00 75.44 258 GLU A CA 1
ATOM 2102 C C . GLU A 1 258 ? -21.097 -1.847 19.544 1.00 75.44 258 GLU A C 1
ATOM 2104 O O . GLU A 1 258 ? -21.062 -2.926 18.948 1.00 75.44 258 GLU A O 1
ATOM 2109 N N . ARG A 1 259 ? -20.554 -0.742 19.024 1.00 70.12 259 ARG A N 1
ATOM 2110 C CA . ARG A 1 259 ? -19.958 -0.705 17.679 1.00 70.12 259 ARG A CA 1
ATOM 2111 C C . ARG A 1 259 ? -18.755 -1.640 17.560 1.00 70.12 259 ARG A C 1
ATOM 2113 O O . ARG A 1 259 ? -18.625 -2.335 16.549 1.00 70.12 259 ARG A O 1
ATOM 2120 N N . ILE A 1 260 ? -17.906 -1.698 18.586 1.00 67.00 260 ILE A N 1
ATOM 2121 C CA . ILE A 1 260 ? -16.759 -2.618 18.627 1.00 67.00 260 ILE A CA 1
ATOM 2122 C C . ILE A 1 260 ? -17.239 -4.070 18.665 1.00 67.00 260 ILE A C 1
ATOM 2124 O O . ILE A 1 260 ? -16.739 -4.896 17.901 1.00 67.00 260 ILE A O 1
ATOM 2128 N N . CYS A 1 261 ? -18.247 -4.375 19.484 1.00 75.06 261 CYS A N 1
ATOM 2129 C CA . CYS A 1 261 ? -18.823 -5.714 19.576 1.00 75.06 261 CYS A CA 1
ATOM 2130 C C . CYS A 1 261 ? -19.415 -6.182 18.235 1.00 75.06 261 CYS A C 1
ATOM 2132 O O . CYS A 1 261 ? -19.091 -7.275 17.765 1.00 75.06 261 CYS A O 1
ATOM 2134 N N . PHE A 1 262 ? -20.202 -5.341 17.556 1.00 72.25 262 PHE A N 1
ATOM 2135 C CA . PHE A 1 262 ? -20.748 -5.669 16.233 1.00 72.25 262 PHE A CA 1
ATOM 2136 C C . PHE A 1 262 ? -19.662 -5.848 15.171 1.00 72.25 262 PHE A C 1
ATOM 2138 O O . PHE A 1 262 ? -19.739 -6.778 14.367 1.00 72.25 262 PHE A O 1
ATOM 2145 N N . THR A 1 263 ? -18.626 -5.011 15.191 1.00 70.44 263 THR A N 1
ATOM 2146 C CA . THR A 1 263 ? -17.485 -5.144 14.272 1.00 70.44 263 THR A CA 1
ATOM 2147 C C . THR A 1 263 ? -16.718 -6.446 14.529 1.00 70.44 263 THR A C 1
ATOM 2149 O O . THR A 1 263 ? -16.328 -7.145 13.595 1.00 70.44 263 THR A O 1
ATOM 2152 N N . ALA A 1 264 ? -16.562 -6.852 15.790 1.00 66.38 264 ALA A N 1
ATOM 2153 C CA . ALA A 1 264 ? -15.941 -8.128 16.124 1.00 66.38 264 ALA A CA 1
ATOM 2154 C C . ALA A 1 264 ? -16.776 -9.329 15.634 1.00 66.38 264 ALA A C 1
ATOM 2156 O O . ALA A 1 264 ? -16.215 -10.308 15.138 1.00 66.38 264 ALA A O 1
ATOM 2157 N N . LEU A 1 265 ? -18.112 -9.251 15.678 1.00 63.56 265 LEU A N 1
ATOM 2158 C CA . LEU A 1 265 ? -18.996 -10.300 15.144 1.00 63.56 265 LEU A CA 1
ATOM 2159 C C . LEU A 1 265 ? -18.878 -10.485 13.624 1.00 63.56 265 LEU A C 1
ATOM 2161 O O . LEU A 1 265 ? -19.106 -11.590 13.118 1.00 63.56 265 LEU A O 1
ATOM 2165 N N . THR A 1 266 ? -18.514 -9.434 12.886 1.00 68.31 266 THR A N 1
ATOM 2166 C CA . THR A 1 266 ? -18.301 -9.510 11.434 1.00 68.31 266 THR A CA 1
ATOM 2167 C C . THR A 1 266 ? -16.882 -9.947 11.065 1.00 68.31 266 THR A C 1
ATOM 2169 O O . THR A 1 266 ? -16.647 -10.320 9.914 1.00 68.31 266 THR A O 1
ATOM 2172 N N . SER A 1 267 ? -15.945 -10.029 12.013 1.00 63.09 267 SER A N 1
ATOM 2173 C CA . SER A 1 267 ? -14.575 -10.472 11.740 1.00 63.09 267 SER A CA 1
ATOM 2174 C C . SER A 1 267 ? -14.516 -11.941 11.272 1.00 63.09 267 SER A C 1
ATOM 2176 O O . SER A 1 267 ? -15.015 -12.840 11.960 1.00 63.09 267 SER A O 1
ATOM 2178 N N . PRO A 1 268 ? -13.891 -12.244 10.116 1.00 59.62 268 PRO A N 1
ATOM 2179 C CA . PRO A 1 268 ? -13.644 -13.620 9.679 1.00 59.62 268 PRO A CA 1
ATOM 2180 C C . PRO A 1 268 ? -12.741 -14.400 10.645 1.00 59.62 268 PRO A C 1
ATOM 2182 O O . PRO A 1 268 ? -12.873 -15.621 10.744 1.00 59.62 268 PRO A O 1
ATOM 2185 N N . LEU A 1 269 ? -11.856 -13.707 11.372 1.00 62.56 269 LEU A N 1
ATOM 2186 C CA . LEU A 1 269 ? -10.919 -14.306 12.326 1.00 62.56 269 LEU A CA 1
ATOM 2187 C C . LEU A 1 269 ? -11.668 -14.925 13.512 1.00 62.56 269 LEU A C 1
ATOM 2189 O O . LEU A 1 269 ? -11.517 -16.115 13.796 1.00 62.56 269 LEU A O 1
ATOM 2193 N N . PHE A 1 270 ? -12.571 -14.164 14.136 1.00 65.31 270 PHE A N 1
ATOM 2194 C CA . PHE A 1 270 ? -13.370 -14.649 15.264 1.00 65.31 270 PHE A CA 1
ATOM 2195 C C . PHE A 1 270 ? -14.451 -15.647 14.838 1.00 65.31 270 PHE A C 1
ATOM 2197 O O . PHE A 1 270 ? -14.738 -16.594 15.573 1.00 65.31 270 PHE A O 1
ATOM 2204 N N . ARG A 1 271 ? -15.001 -15.518 13.621 1.00 63.28 271 ARG A N 1
ATOM 2205 C CA . ARG A 1 271 ? -15.995 -16.469 13.087 1.00 63.28 271 ARG A CA 1
ATOM 2206 C C . ARG A 1 271 ? -15.454 -17.895 12.930 1.00 63.28 271 ARG A C 1
ATOM 2208 O O . ARG A 1 271 ? -16.236 -18.841 13.034 1.00 63.28 271 ARG A O 1
ATOM 2215 N N . ARG A 1 272 ? -14.142 -18.067 12.730 1.00 64.50 272 ARG A N 1
ATOM 2216 C CA . ARG A 1 272 ? -13.500 -19.389 12.594 1.00 64.50 272 ARG A CA 1
ATOM 2217 C C . ARG A 1 272 ? -13.472 -20.186 13.904 1.00 64.50 272 ARG A C 1
ATOM 2219 O O . ARG A 1 272 ? -13.566 -21.410 13.850 1.00 64.50 272 ARG A O 1
ATOM 2226 N N . LYS A 1 273 ? -13.410 -19.536 15.077 1.00 69.06 273 LYS A N 1
ATOM 2227 C CA . LYS A 1 273 ? -13.475 -20.220 16.384 1.00 69.06 273 LYS A CA 1
ATOM 2228 C C . LYS A 1 273 ? -14.816 -19.995 17.075 1.00 69.06 273 LYS A C 1
ATOM 2230 O O . LYS A 1 273 ? -15.100 -18.938 17.633 1.00 69.06 273 LYS A O 1
ATOM 2235 N N . ARG A 1 274 ? -15.627 -21.056 17.103 1.00 63.25 274 ARG A N 1
ATOM 2236 C CA . ARG A 1 274 ? -17.003 -21.036 17.631 1.00 63.25 274 ARG A CA 1
ATOM 2237 C C . ARG A 1 274 ? -17.112 -20.603 19.094 1.00 63.25 274 ARG A C 1
ATOM 2239 O O . ARG A 1 274 ? -18.160 -20.113 19.484 1.00 63.25 274 ARG A O 1
ATOM 2246 N N . GLU A 1 275 ? -16.109 -20.847 19.930 1.00 63.56 275 GLU A N 1
ATOM 2247 C CA . GLU A 1 275 ? -16.129 -20.462 21.355 1.00 63.56 275 GLU A CA 1
ATOM 2248 C C . GLU A 1 275 ? -15.985 -18.954 21.541 1.00 63.56 275 GLU A C 1
ATOM 2250 O O . GLU A 1 275 ? -16.852 -18.334 22.145 1.00 63.56 275 GLU A O 1
ATOM 2255 N N . ILE A 1 276 ? -14.982 -18.359 20.899 1.00 66.94 276 ILE A N 1
ATOM 2256 C CA . ILE A 1 276 ? -14.736 -16.914 20.915 1.00 66.94 276 ILE A CA 1
ATOM 2257 C C . ILE A 1 276 ? -15.929 -16.148 20.336 1.00 66.94 276 ILE A C 1
ATOM 2259 O O . ILE A 1 276 ? -16.443 -15.226 20.958 1.00 66.94 276 ILE A O 1
ATOM 2263 N N . CYS A 1 277 ? -16.440 -16.581 19.181 1.00 68.25 277 CYS A N 1
ATOM 2264 C CA . CYS A 1 277 ? -17.622 -15.967 18.576 1.00 68.25 277 CYS A CA 1
ATOM 2265 C C . CYS A 1 277 ? -18.843 -15.992 19.520 1.00 68.25 277 CYS A C 1
ATOM 2267 O O . CYS A 1 277 ? -19.589 -15.019 19.589 1.00 68.25 277 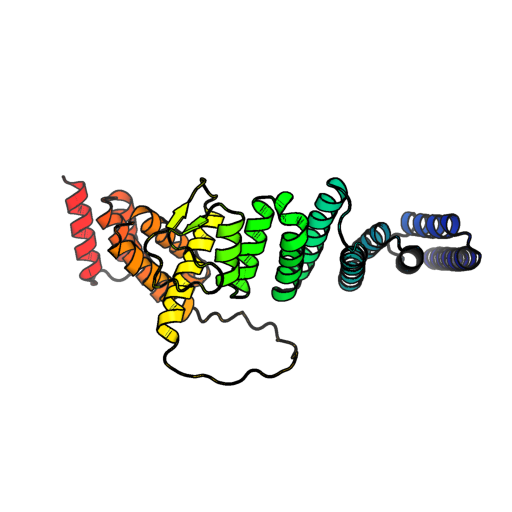CYS A O 1
ATOM 2269 N N . ARG A 1 278 ? -19.023 -17.071 20.300 1.00 64.00 278 ARG A N 1
ATOM 2270 C CA . ARG A 1 278 ? -20.105 -17.174 21.295 1.00 64.00 278 ARG A CA 1
ATOM 2271 C C . ARG A 1 278 ? -19.931 -16.190 22.449 1.00 64.00 278 ARG A C 1
ATOM 2273 O O . ARG A 1 278 ? -20.921 -15.628 22.906 1.00 64.00 278 ARG A O 1
ATOM 2280 N N . GLU A 1 279 ? -18.708 -15.987 22.921 1.00 65.69 279 GLU A N 1
ATOM 2281 C CA . GLU A 1 279 ? -18.438 -15.024 23.991 1.00 65.69 279 GLU A CA 1
ATOM 2282 C C . GLU A 1 279 ? -18.638 -13.581 23.512 1.00 65.69 279 GLU A C 1
ATOM 2284 O O . GLU A 1 279 ? -19.298 -12.806 24.197 1.00 65.69 279 GLU A O 1
ATOM 2289 N N . ILE A 1 280 ? -18.212 -13.247 22.290 1.00 67.44 280 ILE A N 1
ATOM 2290 C CA . ILE A 1 280 ? -18.472 -11.929 21.685 1.00 67.44 280 ILE A CA 1
ATOM 2291 C C . ILE A 1 280 ? -19.980 -11.691 21.527 1.00 67.44 280 ILE A C 1
ATOM 2293 O O . ILE A 1 280 ? -20.470 -10.610 21.850 1.00 67.44 280 ILE A O 1
ATOM 2297 N N . GLN A 1 281 ? -20.746 -12.699 21.089 1.00 66.06 281 GLN A N 1
ATOM 2298 C CA . GLN A 1 281 ? -22.212 -12.611 21.030 1.00 66.06 281 GLN A CA 1
ATOM 2299 C C . GLN A 1 281 ? -22.822 -12.357 22.412 1.00 66.06 281 GLN A C 1
ATOM 2301 O O . GLN A 1 281 ? -23.759 -11.575 22.532 1.00 66.06 281 GLN A O 1
ATOM 2306 N N . PHE A 1 282 ? -22.292 -12.989 23.458 1.00 61.50 282 PHE A N 1
ATOM 2307 C CA . PHE A 1 282 ? -22.775 -12.786 24.821 1.00 61.50 282 PHE A CA 1
ATOM 2308 C C . PHE A 1 282 ? -22.494 -11.364 25.323 1.00 61.50 282 PHE A C 1
ATOM 2310 O O . PHE A 1 282 ? -23.413 -10.710 25.803 1.00 61.50 282 PHE A O 1
ATOM 2317 N N . ILE A 1 283 ? -21.276 -10.854 25.118 1.00 67.12 283 ILE A N 1
ATOM 2318 C CA . ILE A 1 283 ? -20.913 -9.471 25.465 1.00 67.12 283 ILE A CA 1
ATOM 2319 C C . ILE A 1 283 ? -21.799 -8.484 24.690 1.00 67.12 283 ILE A C 1
ATOM 2321 O O . ILE A 1 283 ? -22.362 -7.567 25.276 1.00 67.12 283 ILE A O 1
ATOM 2325 N N . THR A 1 284 ? -22.007 -8.708 23.389 1.00 69.25 284 THR A N 1
ATOM 2326 C CA . THR A 1 284 ? -22.882 -7.857 22.559 1.00 69.25 284 THR A CA 1
ATOM 2327 C C . THR A 1 284 ? -24.312 -7.821 23.108 1.00 69.25 284 THR A C 1
ATOM 2329 O O . THR A 1 284 ? -24.925 -6.761 23.171 1.00 69.25 284 THR A O 1
ATOM 2332 N N . LEU A 1 285 ? -24.841 -8.970 23.544 1.00 61.31 285 LEU A N 1
ATOM 2333 C CA . LEU A 1 285 ? -26.170 -9.065 24.146 1.00 61.31 285 LEU A CA 1
ATOM 2334 C C . LEU A 1 285 ? -26.269 -8.262 25.451 1.00 61.31 285 LEU A C 1
ATOM 2336 O O . LEU A 1 285 ? -27.251 -7.547 25.644 1.00 61.31 285 LEU A O 1
ATOM 2340 N N . GLU A 1 286 ? -25.268 -8.362 26.328 1.00 63.84 286 GLU A N 1
ATOM 2341 C CA . GLU A 1 286 ? -25.212 -7.588 27.576 1.00 63.84 286 GLU A CA 1
ATOM 2342 C C . GLU A 1 286 ? -25.165 -6.078 27.307 1.00 63.84 286 GLU A C 1
ATOM 2344 O O . GLU A 1 286 ? -25.819 -5.304 28.003 1.00 63.84 286 GLU A O 1
ATOM 2349 N N . VAL A 1 287 ? -24.464 -5.658 26.253 1.00 69.88 287 VAL A N 1
ATOM 2350 C CA . VAL A 1 287 ? -24.362 -4.251 25.847 1.00 69.88 287 VAL A CA 1
ATOM 2351 C C . VAL A 1 287 ? -25.683 -3.728 25.285 1.00 69.88 287 VAL A C 1
ATOM 2353 O O . VAL A 1 287 ? -26.134 -2.661 25.702 1.00 69.88 287 VAL A O 1
ATOM 2356 N N . CYS A 1 288 ? -26.345 -4.479 24.398 1.00 67.81 288 CYS A N 1
ATOM 2357 C CA . CYS A 1 288 ? -27.669 -4.102 23.889 1.00 67.81 288 CYS A CA 1
ATOM 2358 C C . CYS A 1 288 ? -28.699 -4.010 25.030 1.00 67.81 288 CYS A C 1
ATOM 2360 O O . CYS A 1 288 ? -29.490 -3.071 25.064 1.00 67.81 288 CYS A O 1
ATOM 2362 N N . LEU A 1 289 ? -28.645 -4.927 26.004 1.00 61.69 289 LEU A N 1
ATOM 2363 C CA . LEU A 1 289 ? -29.476 -4.886 27.214 1.00 61.69 289 LEU A CA 1
ATOM 2364 C C . LEU A 1 289 ? -29.190 -3.664 28.095 1.00 61.69 289 LEU A C 1
ATOM 2366 O O . LEU A 1 289 ? -30.128 -3.033 28.581 1.00 61.69 289 LEU A O 1
ATOM 2370 N N . ALA A 1 290 ? -27.914 -3.319 28.287 1.00 68.12 290 ALA A N 1
ATOM 2371 C CA . ALA A 1 290 ? -27.505 -2.140 29.049 1.00 68.12 290 ALA A CA 1
ATOM 2372 C C . ALA A 1 290 ? -27.956 -0.831 28.380 1.00 68.12 290 ALA A C 1
ATOM 2374 O O . ALA A 1 290 ? -28.283 0.130 29.072 1.00 68.12 290 ALA A O 1
ATOM 2375 N N . LYS A 1 291 ? -28.022 -0.802 27.043 1.00 78.88 291 LYS A N 1
ATOM 2376 C CA . LYS A 1 291 ? -28.555 0.328 26.267 1.00 78.88 291 LYS A CA 1
ATOM 2377 C C . LYS A 1 291 ? -30.083 0.371 26.176 1.00 78.88 291 LYS A C 1
ATOM 2379 O O . LYS A 1 291 ? -30.621 1.393 25.761 1.00 78.88 291 LYS A O 1
ATOM 2384 N N . GLY A 1 292 ? -30.773 -0.718 26.510 1.00 65.31 292 GLY A N 1
ATOM 2385 C CA . GLY A 1 292 ? -32.220 -0.851 26.317 1.00 65.31 292 GLY A CA 1
ATOM 2386 C C . GLY A 1 292 ? -32.647 -1.169 24.877 1.00 65.31 292 GLY A C 1
ATOM 2387 O O . GLY A 1 292 ? -33.827 -1.044 24.550 1.00 65.31 292 GLY A O 1
ATOM 2388 N N . ASP A 1 293 ? -31.730 -1.613 24.009 1.00 71.38 293 ASP A N 1
ATOM 2389 C CA . ASP A 1 293 ? -32.061 -2.057 22.650 1.00 71.38 293 ASP A CA 1
ATOM 2390 C C . ASP A 1 293 ? -32.664 -3.471 22.674 1.00 71.38 293 ASP A C 1
ATOM 2392 O O . ASP A 1 293 ? -32.012 -4.495 22.437 1.00 71.38 293 ASP A O 1
ATOM 2396 N N . SER A 1 294 ? -33.956 -3.515 22.997 1.00 58.62 294 SER A N 1
ATOM 2397 C CA . SER A 1 294 ? -34.713 -4.755 23.172 1.00 58.62 294 SER A CA 1
ATOM 2398 C C . SER A 1 294 ? -34.843 -5.566 21.876 1.00 58.62 294 SER A C 1
ATOM 2400 O O . SER A 1 294 ? -34.932 -6.795 21.932 1.00 58.62 294 SER A O 1
ATOM 2402 N N . TYR A 1 295 ? -34.822 -4.916 20.706 1.00 61.62 295 TYR A N 1
ATOM 2403 C CA . TYR A 1 295 ? -34.988 -5.582 19.410 1.00 61.62 295 TYR A CA 1
ATOM 2404 C C . TYR A 1 295 ? -33.736 -6.371 19.016 1.00 61.62 295 TYR A C 1
ATOM 2406 O O . TYR A 1 295 ? -33.821 -7.563 18.686 1.00 61.62 295 TYR A O 1
ATOM 2414 N N . TYR A 1 296 ? -32.560 -5.740 19.081 1.00 65.38 296 TYR A N 1
ATOM 2415 C CA . TYR A 1 296 ? -31.306 -6.433 18.785 1.00 65.38 296 TYR A CA 1
ATOM 2416 C C . TYR A 1 296 ? -30.975 -7.470 19.856 1.00 65.38 296 TYR A C 1
ATOM 2418 O O . TYR A 1 296 ? -30.602 -8.595 19.507 1.00 65.38 296 TYR A O 1
ATOM 2426 N N . ALA A 1 297 ? -31.209 -7.154 21.133 1.00 54.34 297 ALA A N 1
ATOM 2427 C CA . ALA A 1 297 ? -31.002 -8.094 22.228 1.00 54.34 297 ALA A CA 1
ATOM 2428 C C . ALA A 1 297 ? -31.881 -9.353 22.087 1.00 54.34 297 ALA A C 1
ATOM 2430 O O . ALA A 1 297 ? -31.387 -10.475 22.221 1.00 54.34 297 ALA A O 1
ATOM 2431 N N . TYR A 1 298 ? -33.162 -9.202 21.731 1.00 52.25 298 TYR A N 1
ATOM 2432 C CA . TYR A 1 298 ? -34.057 -10.335 21.474 1.00 52.25 298 TYR A CA 1
ATOM 2433 C C . TYR A 1 298 ? -33.566 -11.209 20.312 1.00 52.25 298 TYR A C 1
ATOM 2435 O O . TYR A 1 298 ? -33.508 -12.434 20.436 1.00 52.25 298 TYR A O 1
ATOM 2443 N N . ASN A 1 299 ? -33.175 -10.604 19.187 1.00 58.94 299 ASN A N 1
ATOM 2444 C CA . ASN A 1 299 ? -32.714 -11.351 18.015 1.00 58.94 299 ASN A CA 1
ATOM 2445 C C . ASN A 1 299 ? -31.405 -12.108 18.280 1.00 58.94 299 ASN A C 1
ATOM 2447 O O . ASN A 1 299 ? -31.266 -13.262 17.854 1.00 58.94 299 ASN A O 1
ATOM 2451 N N . LEU A 1 300 ? -30.475 -11.503 19.025 1.00 63.59 300 LEU A N 1
ATOM 2452 C CA . LEU A 1 300 ? -29.230 -12.155 19.428 1.00 63.59 300 LEU A CA 1
ATOM 2453 C C . LEU A 1 300 ? -29.492 -13.312 20.404 1.00 63.59 300 LEU A C 1
ATOM 2455 O O . LEU A 1 300 ? -28.994 -14.421 20.193 1.00 63.59 300 LEU A O 1
ATOM 2459 N N . ALA A 1 301 ? -30.320 -13.088 21.429 1.00 54.22 301 ALA A N 1
ATOM 2460 C CA . ALA A 1 301 ? -30.685 -14.104 22.416 1.00 54.22 301 ALA A CA 1
ATOM 2461 C C . ALA A 1 301 ? -31.440 -15.282 21.775 1.00 54.22 301 ALA A C 1
ATOM 2463 O O . ALA A 1 301 ? -31.106 -16.444 22.023 1.00 54.22 301 ALA A O 1
ATOM 2464 N N . ARG A 1 302 ? -32.381 -15.003 20.863 1.00 58.41 302 ARG A N 1
ATOM 2465 C CA . ARG A 1 302 ? -33.081 -16.022 20.064 1.00 58.41 302 ARG A CA 1
ATOM 2466 C C . ARG A 1 302 ? -32.102 -16.834 19.215 1.00 58.41 302 ARG A C 1
ATOM 2468 O O . ARG A 1 302 ? -32.190 -18.061 19.179 1.00 58.41 302 ARG A O 1
ATOM 2475 N N . GLY A 1 303 ? -31.153 -16.169 18.553 1.00 59.44 303 GLY A N 1
ATOM 2476 C CA . GLY A 1 303 ? -30.114 -16.820 17.752 1.00 59.44 303 GLY A CA 1
ATOM 2477 C C . GLY A 1 303 ? -29.202 -17.738 18.573 1.00 59.44 303 GLY A C 1
ATOM 2478 O O . GLY A 1 303 ? -28.863 -18.832 18.116 1.00 59.44 303 GLY A O 1
ATOM 2479 N N . LEU A 1 304 ? -28.851 -17.328 19.795 1.00 56.78 304 LEU A N 1
ATOM 2480 C CA . LEU A 1 304 ? -28.045 -18.114 20.733 1.00 56.78 304 LEU A CA 1
ATOM 2481 C C . LEU A 1 304 ? -28.799 -19.347 21.265 1.00 56.78 304 LEU A C 1
ATOM 2483 O O . LEU A 1 304 ? -28.218 -20.434 21.304 1.00 56.78 304 LEU A O 1
ATOM 2487 N N . LEU A 1 305 ? -30.084 -19.208 21.616 1.00 54.69 305 LEU A N 1
ATOM 2488 C CA . LEU A 1 305 ? -30.926 -20.301 22.134 1.00 54.69 305 LEU A CA 1
ATOM 2489 C C . LEU A 1 305 ? -31.250 -21.364 21.073 1.00 54.69 305 LEU A C 1
ATOM 2491 O O . LEU A 1 305 ? -31.204 -22.556 21.372 1.00 54.69 305 LEU A O 1
ATOM 2495 N N . LEU A 1 306 ? -31.538 -20.947 19.834 1.00 56.50 306 LEU A N 1
ATOM 2496 C CA . LEU A 1 306 ? -31.870 -21.862 18.733 1.00 56.50 306 LEU A CA 1
ATOM 2497 C C . LEU A 1 306 ? -30.662 -22.674 18.247 1.00 56.50 306 LEU A C 1
ATOM 2499 O O . LEU A 1 306 ? -30.824 -23.802 17.790 1.00 56.50 306 LEU A O 1
ATOM 2503 N N . ARG A 1 307 ? -29.448 -22.110 18.322 1.00 56.69 307 ARG A N 1
ATOM 2504 C CA . ARG A 1 307 ? -28.223 -22.760 17.822 1.00 56.69 307 ARG A CA 1
ATOM 2505 C C . ARG A 1 307 ? -27.494 -23.590 18.874 1.00 56.69 307 ARG A C 1
ATOM 2507 O O . ARG A 1 307 ? -26.750 -24.500 18.512 1.00 56.69 307 ARG A O 1
ATOM 2514 N N . HIS A 1 308 ? -27.668 -23.288 20.160 1.00 53.09 308 HIS A N 1
ATOM 2515 C CA . HIS A 1 308 ? -26.890 -23.910 21.225 1.00 53.09 308 HIS A CA 1
ATOM 2516 C C . HIS A 1 308 ? -27.741 -24.239 22.447 1.00 53.09 308 HIS A C 1
ATOM 2518 O O . HIS A 1 308 ? -27.800 -23.471 23.397 1.00 53.09 308 HIS A O 1
ATOM 2524 N N . ASN A 1 309 ? -28.297 -25.451 22.410 1.00 50.06 309 ASN A N 1
ATOM 2525 C CA . ASN A 1 309 ? -28.762 -26.259 23.535 1.00 50.06 309 ASN A CA 1
ATOM 2526 C C . ASN A 1 309 ? -29.571 -25.493 24.605 1.00 50.06 309 ASN A C 1
ATOM 25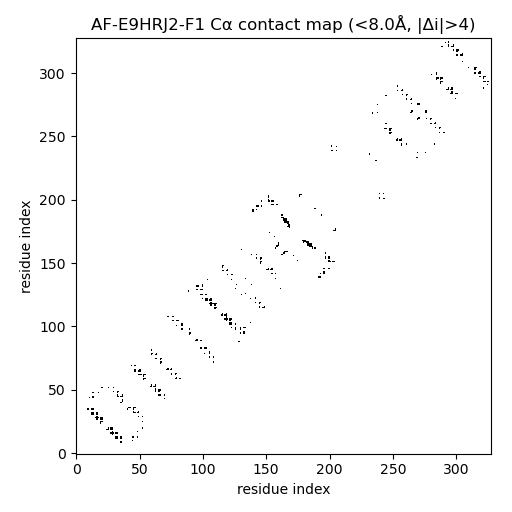28 O O . ASN A 1 309 ? -29.016 -24.833 25.487 1.00 50.06 309 ASN A O 1
ATOM 2532 N N . LEU A 1 310 ? -30.892 -25.688 24.563 1.00 46.69 310 LEU A N 1
ATOM 2533 C CA . LEU A 1 310 ? -31.965 -25.048 25.346 1.00 46.69 310 LEU A CA 1
ATOM 2534 C C . LEU A 1 310 ? -31.810 -25.082 26.886 1.00 46.69 310 LEU A C 1
ATOM 2536 O O . LEU A 1 310 ? -32.673 -24.575 27.592 1.00 46.69 310 LEU A O 1
ATOM 2540 N N . TYR A 1 311 ? -30.730 -25.643 27.427 1.00 43.03 311 TYR A N 1
ATOM 2541 C CA . TYR A 1 311 ? -30.514 -25.878 28.857 1.00 43.03 311 TYR A CA 1
ATOM 2542 C C . TYR A 1 311 ? -29.515 -24.907 29.520 1.00 43.03 311 TYR A C 1
ATOM 2544 O O . TYR A 1 311 ? -29.278 -24.993 30.729 1.00 43.03 311 TYR A O 1
ATOM 2552 N N . LYS A 1 312 ? -28.926 -23.947 28.786 1.00 53.75 312 LYS A N 1
ATOM 2553 C CA . LYS A 1 312 ? -28.056 -22.917 29.391 1.00 53.75 312 LYS A CA 1
ATOM 2554 C C . LYS A 1 312 ? -28.874 -21.831 30.103 1.00 53.75 312 LYS A C 1
ATOM 2556 O O . LYS A 1 312 ? -29.290 -20.847 29.495 1.00 53.75 312 LYS A O 1
ATOM 2561 N N . LYS A 1 313 ? -29.007 -21.970 31.429 1.00 50.62 313 LYS A N 1
ATOM 2562 C CA . LYS A 1 313 ? -29.734 -21.044 32.328 1.00 50.62 313 LYS A CA 1
ATOM 2563 C C . LYS A 1 313 ? -29.363 -19.561 32.147 1.00 50.62 313 LYS A C 1
ATOM 2565 O O . LYS A 1 313 ? -30.241 -18.713 32.204 1.00 50.62 313 LYS A O 1
ATOM 2570 N N . ARG A 1 314 ? -28.089 -19.235 31.875 1.00 52.25 314 ARG A N 1
ATOM 2571 C CA . ARG A 1 314 ? -27.635 -17.840 31.674 1.00 52.25 314 ARG A CA 1
ATOM 2572 C C . ARG A 1 314 ? -28.293 -17.149 30.474 1.00 52.25 314 ARG A C 1
ATOM 2574 O O . ARG A 1 314 ? -28.705 -16.006 30.600 1.00 52.25 314 ARG A O 1
ATOM 2581 N N . VAL A 1 315 ? -28.426 -17.836 29.338 1.00 48.69 315 VAL A N 1
ATOM 2582 C CA . VAL A 1 315 ? -29.010 -17.246 28.117 1.00 48.69 315 VAL A CA 1
ATOM 2583 C C . VAL A 1 315 ? -30.527 -17.093 28.266 1.00 48.69 315 VAL A C 1
ATOM 2585 O O . VAL A 1 315 ? -31.083 -16.080 27.859 1.00 48.69 315 VAL A O 1
ATOM 2588 N N . TRP A 1 316 ? -31.185 -18.047 28.933 1.00 48.94 316 TRP A N 1
ATOM 2589 C CA . TRP A 1 316 ? -32.599 -17.928 29.303 1.00 48.94 316 TRP A CA 1
ATOM 2590 C C . TRP A 1 316 ? -32.867 -16.771 30.269 1.00 48.94 316 TRP A C 1
ATOM 2592 O O . TRP A 1 316 ? -33.841 -16.051 30.082 1.00 48.94 316 TRP A O 1
ATOM 2602 N N . ASN A 1 317 ? -31.997 -16.540 31.256 1.00 55.31 317 ASN A N 1
ATOM 2603 C CA . ASN A 1 317 ? -32.133 -15.404 32.172 1.00 55.31 317 ASN A CA 1
ATOM 2604 C C . ASN A 1 317 ? -32.045 -14.058 31.434 1.00 55.31 317 ASN A C 1
ATOM 2606 O O . ASN A 1 317 ? -32.868 -13.181 31.688 1.00 55.31 317 ASN A O 1
ATOM 2610 N N . LEU A 1 318 ? -31.104 -13.914 30.493 1.00 52.00 318 LEU A N 1
ATOM 2611 C CA . LEU A 1 318 ? -30.994 -12.713 29.657 1.00 52.00 318 LEU A CA 1
ATOM 2612 C C . LEU A 1 318 ? -32.198 -12.560 28.711 1.00 52.00 318 LEU A C 1
ATOM 2614 O O . LEU A 1 318 ? -32.707 -11.458 28.550 1.00 52.00 318 LEU A O 1
ATOM 2618 N N . MET A 1 319 ? -32.719 -13.659 28.153 1.00 46.91 319 MET A N 1
ATOM 2619 C CA . MET A 1 319 ? -33.942 -13.650 27.334 1.00 46.91 319 MET A CA 1
ATOM 2620 C C . MET A 1 319 ? -35.187 -13.229 28.135 1.00 46.91 319 MET A C 1
ATOM 2622 O O . MET A 1 319 ? -36.065 -12.534 27.637 1.00 46.91 319 MET A O 1
ATOM 2626 N N . ILE A 1 320 ? -35.278 -13.622 29.406 1.00 48.06 320 ILE A N 1
ATOM 2627 C CA . ILE A 1 320 ? -36.363 -13.172 30.287 1.00 48.06 320 ILE A CA 1
ATOM 2628 C C . ILE A 1 320 ? -36.222 -11.670 30.587 1.00 48.06 320 ILE A C 1
ATOM 2630 O O . ILE A 1 320 ? -37.231 -10.977 30.698 1.00 48.06 320 ILE A O 1
ATOM 2634 N N . GLN A 1 321 ? -34.996 -11.146 30.690 1.00 49.91 321 GLN A N 1
ATOM 2635 C CA . GLN A 1 321 ? -34.746 -9.712 30.877 1.00 49.91 321 GLN A CA 1
ATOM 2636 C C . GLN A 1 321 ? -35.103 -8.886 29.631 1.00 49.91 321 GLN A C 1
ATOM 2638 O O . GLN A 1 321 ? -35.774 -7.866 29.778 1.00 49.91 321 GLN A O 1
ATOM 2643 N N . THR A 1 322 ? -34.770 -9.349 28.418 1.00 43.91 322 THR A N 1
ATOM 2644 C CA . THR A 1 322 ? -35.179 -8.676 27.166 1.00 43.91 322 THR A CA 1
ATOM 2645 C C . THR A 1 322 ? -36.703 -8.638 27.005 1.00 43.91 322 THR A C 1
ATOM 2647 O O . THR A 1 322 ? -37.267 -7.608 26.637 1.00 43.91 322 THR A O 1
ATOM 2650 N N . CYS A 1 323 ? -37.402 -9.732 27.334 1.00 42.25 323 CYS A N 1
ATOM 2651 C CA . CYS A 1 323 ? -38.869 -9.786 27.301 1.00 42.25 323 CYS A CA 1
ATOM 2652 C C . CYS A 1 323 ? -39.542 -8.897 28.363 1.00 42.25 323 CYS A C 1
ATOM 2654 O O . CYS A 1 323 ? -40.685 -8.494 28.178 1.00 42.25 323 CYS A O 1
ATOM 2656 N N . ARG A 1 324 ? -38.859 -8.581 29.472 1.00 44.22 324 ARG A N 1
ATOM 2657 C CA . ARG A 1 324 ? -39.373 -7.663 30.504 1.00 44.22 324 ARG A CA 1
ATOM 2658 C C . ARG A 1 324 ? -39.193 -6.192 30.128 1.00 44.22 324 ARG A C 1
ATOM 2660 O O . ARG A 1 324 ? -40.084 -5.410 30.418 1.00 44.22 324 ARG A O 1
ATOM 2667 N N . GLN A 1 325 ? -38.090 -5.834 29.468 1.00 49.75 325 GLN A N 1
ATOM 2668 C CA . GLN A 1 325 ? -37.833 -4.467 28.984 1.00 49.75 325 GLN A CA 1
ATOM 2669 C C . GLN A 1 325 ? -38.715 -4.061 27.791 1.00 49.75 325 GLN A C 1
ATOM 2671 O O . GLN A 1 325 ? -38.913 -2.879 27.556 1.00 49.75 325 GLN A O 1
ATOM 2676 N N . SER A 1 326 ? -39.257 -5.029 27.048 1.00 41.66 326 SER A N 1
ATOM 2677 C CA . SER A 1 326 ? -40.153 -4.796 25.902 1.00 41.66 326 SER A CA 1
ATOM 2678 C C . SER A 1 326 ? -41.645 -4.750 26.267 1.00 41.66 326 SER A C 1
ATOM 2680 O O . SER A 1 326 ? -42.472 -4.486 25.397 1.00 41.66 326 SER A O 1
ATOM 2682 N N . GLY A 1 327 ? -41.993 -5.034 27.528 1.00 38.69 327 GLY A N 1
ATOM 2683 C CA . GLY A 1 327 ? -43.365 -5.007 28.053 1.00 38.69 327 GLY A CA 1
ATOM 2684 C C . GLY A 1 327 ? -43.680 -3.824 28.980 1.00 38.69 327 GLY A C 1
ATOM 2685 O O . GLY A 1 327 ? -44.796 -3.756 29.493 1.00 38.69 327 GLY A O 1
ATOM 2686 N N . SER A 1 328 ? -42.710 -2.934 29.212 1.00 40.19 328 SER A N 1
ATOM 2687 C CA . SER A 1 328 ? -42.860 -1.614 29.850 1.00 40.19 328 SER A CA 1
ATOM 2688 C C . SER A 1 328 ? -42.794 -0.531 28.790 1.00 40.19 328 SER A C 1
ATOM 2690 O O . SER A 1 328 ? -43.578 0.435 28.890 1.00 40.19 328 SER A O 1
#

Mean predicted aligned error: 16.75 Å

pLDDT: mean 70.51, std 19.66, range [24.94, 97.06]

Sequence (328 aa):
MACNFEFFQYKGLIGEANLRYARGENEDAINLCKEVIRQAPSYAEPFQALSMFYENQEDYENRCEVLKSIGAVKEQLKALLTMLRGVHQPENEQKKNEWVELAEKIFRMYFASGHLHSARRALSNALVTCADHFKMEHFNLLLELQILTKHYLDVIKTLNRHCGLVFNNKIIDEIDLEETESMELTKDLPLDILSKLCITLCTKRAAAKKVVWESADEDSDDEELEFGASSIELQEEYRLLRLTCEYLFKEQRLVELERICFTALTSPLFRRKREICREIQFITLEVCLAKGDSYYAYNLARGLLLRHNLYKKRVWNLMIQTCRQSGS

Nearest PDB structures (foldseek):
  8ffz-assembly1_C  TM=3.568E-01  e=9.884E-05  Saccharomyces cerevisiae S288C
  5a7d-assembly4_D  TM=2.753E-01  e=1.129E-03  Drosophila melanogaster
  4d18-assembly1_D  TM=2.933E-01  e=3.331E-03  Homo sapiens
  4d0p-assembly1_A  TM=2.918E-01  e=1.178E-02  Homo sapiens
  8fbn-assembly1_E  TM=2.521E-01  e=2.774E-02  synthetic construct

InterPro domains:
  IPR011990 Tetratricopeptide-like helical domain superfamily [G3DSA:1.25.40.10] (9-162)
  IPR011990 Tetratricopeptide-like helical domain superfamily [SSF48452] (16-162)
  IPR039340 Transcription factor Tfc4/TFIIIC-102/Sfc4 [PTHR23082] (204-327)

Foldseek 3Di:
DVVVVLVVVLVVLLVVLVVCVVVVVLVVSLVSLVVSCVVPVPDCSSLVSNLVSCVVVLVLVVNLVSCVSVVVLVVSLVSLVCVLVVCPAQPDPVSLLVLQVSLCVNLVSCVVVVVLVSSLVSLVVSCVRRVVNDDLVSLLSNLVSCVVVVVLLVLVVSCVVRVQKDFPDDDNPDDPVVPGPDIDHPDDDDPSSVVSNLLSSLVVVVVVVVVPDDDDDDDDDDDPDPPDDPPPPLVVVLVSLVSSLVVCVVVVVLVVSLVSLVVCLPDPSQVVDPVSNLVSLVSNLVSCLSVLVLPVNLVSLVVCCVPDPVPPPVSVVSNVSSVVSVVD

Radius of gyration: 28.43 Å; Cα contacts (8 Å, |Δi|>4): 273; chains: 1; bounding box: 70×50×77 Å

Solvent-accessible surface area (backbone atoms only — not comparable to full-atom values): 18751 Å² total; per-residue (Å²): 117,69,73,59,54,55,51,54,50,52,54,50,49,49,53,49,21,54,54,32,40,77,71,67,43,46,70,62,18,48,51,46,28,53,51,47,36,74,77,39,73,89,51,63,65,37,53,55,52,45,35,50,53,23,57,77,68,69,37,40,68,65,23,31,56,46,25,55,76,73,65,39,60,71,61,24,50,51,35,53,52,48,58,69,58,70,55,89,63,65,89,45,75,66,49,35,49,54,48,46,54,50,25,49,54,52,20,53,54,27,47,75,71,66,39,48,68,60,17,38,50,37,44,52,56,38,43,76,76,34,53,91,72,60,49,71,69,56,51,49,54,48,44,50,37,25,54,78,68,67,36,42,68,57,39,52,52,48,34,38,78,73,61,38,40,44,62,82,60,96,64,84,88,69,72,59,73,85,76,56,87,50,76,48,67,80,52,95,69,60,69,69,58,52,50,53,51,52,55,34,56,44,50,52,63,53,45,69,72,49,72,77,78,82,90,80,83,93,79,87,79,96,68,90,78,72,94,61,80,83,72,70,54,66,63,58,62,49,51,46,52,50,52,48,46,56,48,28,58,73,72,64,40,57,70,61,40,42,53,52,37,56,52,51,71,68,31,70,74,41,62,72,41,69,66,59,39,50,52,49,52,50,52,38,35,54,44,28,54,74,71,63,40,41,67,63,24,42,54,50,43,50,54,49,46,76,76,52,66,90,79,52,63,70,58,53,53,52,45,53,49,34,59,53,68,70,74,113

Secondary structure (DSSP, 8-state):
-HHHHHHHHHHHHHHHHHHHHHTT-HHHHHHHHHHHHHH-TT--HHHHHHHHHHHHTT-HHHHHHHHHHTT-HHHHHHHHHHHHHH-SS--SHHHHHHHHHHHHHHHHHHHHTT-HHHHHHHHHHHHHHHGGG--HHHHHHHHHHHHHTT-HHHHHHHHHHHH-EEESSS--SS--TTS---EEESSPPPHHHHHHHHHHHHHHHHHHTT-SS--------------------HHHHHHHHHHHHHHHHHTT-HHHHHHHHHHHHH-HHHHHSHHHHHHHHHHHHHHHHHHT-HHHHHHHHHHHHHHS-TT-HHHHHHHHHHHHHT--